Protein AF-B0G4H0-F1 (afdb_monomer)

Foldseek 3Di:
DDPPQADPVRDGDPVVVVVVVVVPDPDDDPPQAAAQWWFFFADVPDPHTFIWGFHDHRVCSVPDQKTKTFTKAQDDPDDDLLWAFWDFVHTIITRLLDIDIDGPVRTHGTTDGTDPVSSVSNVSSNCVNVVVDPPVVVVVVVVVVVVVVVVVVVVVVVVVVVVVVVVVVVVVVVVVVVVVVVVVVVVVVVVVVVVVVVVVVVVVVVVCVVVVVVD

Structure (mmCIF, N/CA/C/O backbone):
data_AF-B0G4H0-F1
#
_entry.id   AF-B0G4H0-F1
#
loop_
_atom_site.group_PDB
_atom_site.id
_atom_site.type_symbol
_atom_site.label_atom_id
_atom_site.label_alt_id
_atom_site.label_comp_id
_atom_site.label_asym_id
_atom_site.label_entity_id
_atom_site.label_seq_id
_atom_site.pdbx_PDB_ins_code
_atom_site.Cartn_x
_atom_site.Cartn_y
_atom_site.Cartn_z
_atom_site.occupancy
_atom_site.B_iso_or_equiv
_atom_site.auth_seq_id
_atom_site.auth_comp_id
_atom_site.auth_asym_id
_atom_site.auth_atom_id
_atom_site.pdbx_PDB_model_num
ATOM 1 N N . MET A 1 1 ? -18.892 -25.739 -10.498 1.00 39.12 1 MET A N 1
ATOM 2 C CA . MET A 1 1 ? -17.723 -25.043 -9.922 1.00 39.12 1 MET A CA 1
ATOM 3 C C . MET A 1 1 ? -16.474 -25.663 -10.528 1.00 39.12 1 MET A C 1
ATOM 5 O O . MET A 1 1 ? -16.291 -26.865 -10.411 1.00 39.12 1 MET A O 1
ATOM 9 N N . ASP A 1 2 ? -15.734 -24.842 -11.270 1.00 50.59 2 ASP A N 1
ATOM 10 C CA . ASP A 1 2 ? -14.644 -25.139 -12.214 1.00 50.59 2 ASP A CA 1
ATOM 11 C C . ASP A 1 2 ? -13.631 -26.224 -11.806 1.00 50.59 2 ASP A C 1
ATOM 13 O O . ASP A 1 2 ? -12.592 -25.944 -11.207 1.00 50.59 2 ASP A O 1
ATOM 17 N N . SER A 1 3 ? -13.862 -27.458 -12.255 1.00 49.97 3 SER A N 1
ATOM 18 C CA . SER A 1 3 ? -12.847 -28.522 -12.295 1.00 49.97 3 SER A CA 1
ATOM 19 C C . SER A 1 3 ? -11.743 -28.260 -13.333 1.00 49.97 3 SER A C 1
ATOM 21 O O . SER A 1 3 ? -10.687 -28.878 -13.269 1.00 49.97 3 SER A O 1
ATOM 23 N N . ALA A 1 4 ? -11.942 -27.302 -14.247 1.00 52.25 4 ALA A N 1
ATOM 24 C CA . ALA A 1 4 ? -10.998 -26.945 -15.311 1.00 52.25 4 ALA A CA 1
ATOM 25 C C . ALA A 1 4 ? -9.765 -26.141 -14.839 1.00 52.25 4 ALA A C 1
ATOM 27 O O . ALA A 1 4 ? -8.887 -25.838 -15.641 1.00 52.25 4 ALA A O 1
ATOM 28 N N . LYS A 1 5 ? -9.696 -25.766 -13.554 1.00 52.81 5 LYS A N 1
ATOM 29 C CA . LYS A 1 5 ? -8.659 -24.874 -12.995 1.00 52.81 5 LYS A CA 1
ATOM 30 C C . LYS A 1 5 ? -7.607 -25.579 -12.131 1.00 52.81 5 LYS A C 1
ATOM 32 O O . LYS A 1 5 ? -6.780 -24.912 -11.516 1.00 52.81 5 LYS A O 1
ATOM 37 N N . ARG A 1 6 ? -7.651 -26.908 -12.025 1.00 49.25 6 ARG A N 1
ATOM 38 C CA . ARG A 1 6 ? -6.714 -27.690 -11.204 1.00 49.25 6 ARG A CA 1
ATOM 39 C C . ARG A 1 6 ? -6.075 -28.775 -12.056 1.00 49.25 6 ARG A C 1
ATOM 41 O O . ARG A 1 6 ? -6.776 -29.482 -12.775 1.00 49.25 6 ARG A O 1
ATOM 48 N N . ASN A 1 7 ? -4.754 -28.913 -11.975 1.00 54.78 7 ASN A N 1
ATOM 49 C CA . ASN A 1 7 ? -4.081 -30.077 -12.550 1.00 54.78 7 ASN A CA 1
ATOM 50 C C . ASN A 1 7 ? -4.410 -31.343 -11.727 1.00 54.78 7 ASN A C 1
ATOM 52 O O . ASN A 1 7 ? -4.989 -31.255 -10.643 1.00 54.78 7 ASN A O 1
ATOM 56 N N . GLY A 1 8 ? -4.032 -32.530 -12.215 1.00 51.91 8 GLY A N 1
ATOM 57 C CA . GLY A 1 8 ? -4.309 -33.812 -11.540 1.00 51.91 8 GLY A CA 1
ATOM 58 C C . GLY A 1 8 ? -3.743 -33.947 -10.114 1.00 51.91 8 GLY A C 1
ATOM 59 O O . GLY A 1 8 ? -4.117 -34.874 -9.406 1.00 51.91 8 GLY A O 1
ATOM 60 N N . ALA A 1 9 ? -2.886 -33.014 -9.678 1.00 58.88 9 ALA A N 1
ATOM 61 C CA . ALA A 1 9 ? -2.329 -32.922 -8.327 1.00 58.88 9 ALA A CA 1
ATOM 62 C C . ALA A 1 9 ? -2.990 -31.828 -7.455 1.00 58.88 9 ALA A C 1
ATOM 64 O O . ALA A 1 9 ? -2.563 -31.595 -6.328 1.00 58.88 9 ALA A O 1
ATOM 65 N N . GLY A 1 10 ? -4.025 -31.142 -7.954 1.00 56.72 10 GLY A N 1
ATOM 66 C CA . GLY A 1 10 ? -4.785 -30.137 -7.203 1.00 56.72 10 GLY A CA 1
ATOM 67 C C . GLY A 1 10 ? -4.154 -28.741 -7.127 1.00 56.72 10 GLY A C 1
ATOM 68 O O . GLY A 1 10 ? -4.730 -27.870 -6.475 1.00 56.72 10 GLY A O 1
ATOM 69 N N . TYR A 1 11 ? -3.020 -28.496 -7.793 1.00 56.28 11 TYR A N 1
ATOM 70 C CA . TYR A 1 11 ? -2.353 -27.191 -7.799 1.00 56.28 11 TYR A CA 1
ATOM 71 C C . TYR A 1 11 ? -3.048 -26.213 -8.761 1.00 56.28 11 TYR A C 1
ATOM 73 O O . TYR A 1 11 ? -3.377 -26.569 -9.898 1.00 56.28 11 TYR A O 1
ATOM 81 N N . TYR A 1 12 ? -3.275 -24.985 -8.285 1.00 60.91 12 TYR A N 1
ATOM 82 C CA . TYR A 1 12 ? -3.845 -23.874 -9.049 1.00 60.91 12 TYR A CA 1
ATOM 83 C C . TYR A 1 12 ? -2.706 -23.026 -9.619 1.00 60.91 12 TYR A C 1
ATOM 85 O O . TYR A 1 12 ? -2.064 -22.285 -8.879 1.00 60.91 12 TYR A O 1
ATOM 93 N N . ASP A 1 13 ? -2.453 -23.148 -10.922 1.00 59.69 13 ASP A N 1
ATOM 94 C CA . ASP A 1 13 ? -1.476 -22.326 -11.641 1.00 59.69 13 ASP A CA 1
ATOM 95 C C . ASP A 1 13 ? -2.213 -21.299 -12.528 1.00 59.69 13 ASP A C 1
ATOM 97 O O . ASP A 1 13 ? -2.794 -21.680 -13.554 1.00 59.69 13 ASP A O 1
ATOM 101 N N . PRO A 1 14 ? -2.209 -20.001 -12.161 1.00 62.34 14 PRO A N 1
ATOM 102 C CA . PRO A 1 14 ? -2.831 -18.937 -12.953 1.00 62.34 14 PRO A CA 1
ATOM 103 C C . PRO A 1 14 ? -2.248 -18.827 -14.372 1.00 62.34 14 PRO A C 1
ATOM 105 O O . PRO A 1 14 ? -2.957 -18.459 -15.313 1.00 62.34 14 PRO A O 1
ATOM 108 N N . THR A 1 15 ? -0.972 -19.189 -14.534 1.00 63.94 15 THR A N 1
ATOM 109 C CA . THR A 1 15 ? -0.199 -19.074 -15.779 1.00 63.94 15 THR A CA 1
ATOM 110 C C . THR A 1 15 ? -0.581 -20.167 -16.771 1.00 63.94 15 THR A C 1
ATOM 112 O O . THR A 1 15 ? -0.721 -19.907 -17.967 1.00 63.94 15 THR A O 1
ATOM 115 N N . ALA A 1 16 ? -0.819 -21.388 -16.278 1.00 56.72 16 ALA A N 1
ATOM 116 C CA . ALA A 1 16 ? -1.240 -22.522 -17.100 1.00 56.72 16 ALA A CA 1
ATOM 117 C C . ALA A 1 16 ? -2.625 -22.292 -17.727 1.00 56.72 16 ALA A C 1
ATOM 119 O O . ALA A 1 16 ? -2.839 -22.590 -18.903 1.00 56.72 16 ALA A O 1
ATOM 120 N N . PHE A 1 17 ? -3.554 -21.695 -16.973 1.00 57.00 17 PHE A N 1
ATOM 121 C CA . PHE A 1 17 ? -4.878 -21.337 -17.487 1.00 57.00 17 PHE A CA 1
ATOM 122 C C . PHE A 1 17 ? -4.797 -20.267 -18.586 1.00 57.00 17 PHE A C 1
ATOM 124 O O . PHE A 1 17 ? -5.434 -20.395 -19.635 1.00 57.00 17 PHE A O 1
ATOM 131 N N . GLN A 1 18 ? -3.971 -19.238 -18.382 1.00 57.69 18 GLN A N 1
ATOM 132 C CA . GLN A 1 18 ? -3.722 -18.216 -19.399 1.00 57.69 18 GLN A CA 1
ATOM 133 C C . GLN A 1 18 ? -3.067 -18.816 -20.654 1.00 57.69 18 GLN A C 1
ATOM 135 O O . GLN A 1 18 ? -3.452 -18.457 -21.764 1.00 57.69 18 GLN A O 1
ATOM 140 N N . ALA A 1 19 ? -2.147 -19.776 -20.511 1.00 56.72 19 ALA A N 1
ATOM 141 C CA . ALA A 1 19 ? -1.494 -20.447 -21.637 1.00 56.72 19 ALA A CA 1
ATOM 142 C C . ALA A 1 19 ? -2.465 -21.269 -22.509 1.00 56.72 19 ALA A C 1
ATOM 144 O O . ALA A 1 19 ? -2.399 -21.194 -23.737 1.00 56.72 19 ALA A O 1
ATOM 145 N N . ILE A 1 20 ? -3.409 -21.998 -21.900 1.00 56.31 20 ILE A N 1
ATOM 146 C CA . ILE A 1 20 ? -4.427 -22.773 -22.635 1.00 56.31 20 ILE A CA 1
ATOM 147 C C . ILE A 1 20 ? -5.356 -21.830 -23.415 1.00 56.31 20 ILE A C 1
ATOM 149 O O . ILE A 1 20 ? -5.559 -22.008 -24.615 1.00 56.31 20 ILE A O 1
ATOM 153 N N . LYS A 1 21 ? -5.824 -20.751 -22.775 1.00 53.53 21 LYS A N 1
ATOM 154 C CA . LYS A 1 21 ? -6.686 -19.733 -23.402 1.00 53.53 21 LYS A CA 1
ATOM 155 C C . LYS A 1 21 ? -6.008 -19.013 -24.582 1.00 53.53 21 LYS A C 1
ATOM 157 O O . LYS A 1 21 ? -6.685 -18.587 -25.515 1.00 53.53 21 LYS A O 1
ATOM 162 N N . ASN A 1 22 ? -4.677 -18.906 -24.561 1.00 52.75 22 ASN A N 1
ATOM 163 C CA . ASN A 1 22 ? -3.878 -18.260 -25.607 1.00 52.75 22 ASN A CA 1
ATOM 164 C C . ASN A 1 22 ? -3.713 -19.109 -26.881 1.00 52.75 22 ASN A C 1
ATOM 166 O O . ASN A 1 22 ? -3.382 -18.556 -27.927 1.00 52.75 22 ASN A O 1
ATOM 170 N N . THR A 1 23 ? -3.947 -20.424 -26.822 1.00 54.59 23 THR A N 1
ATOM 171 C CA . THR A 1 23 ? -3.804 -21.316 -27.990 1.00 54.59 23 THR A CA 1
ATOM 172 C C . THR A 1 23 ? -5.051 -21.283 -28.889 1.00 54.59 23 THR A C 1
ATOM 174 O O . THR A 1 23 ? -4.970 -21.553 -30.084 1.00 54.59 23 THR A O 1
ATOM 177 N N . GLU A 1 24 ? -6.210 -20.895 -28.345 1.00 48.47 24 GLU A N 1
ATOM 178 C CA . GLU A 1 24 ? -7.510 -20.990 -29.029 1.00 48.47 24 GLU A CA 1
ATOM 179 C C . GLU A 1 24 ? -7.910 -19.747 -29.842 1.00 48.47 24 GLU A C 1
ATOM 181 O O . GLU A 1 24 ? -8.855 -19.806 -30.628 1.00 48.47 24 GLU A O 1
ATOM 186 N N . LYS A 1 25 ? -7.228 -18.603 -29.694 1.00 45.53 25 LYS A N 1
ATOM 187 C CA . LYS A 1 25 ? -7.618 -17.356 -30.374 1.00 45.53 25 LYS A CA 1
ATOM 188 C C . LYS A 1 25 ? -6.432 -16.685 -31.057 1.00 45.53 25 LYS A C 1
ATOM 190 O O . LYS A 1 25 ? -5.678 -15.954 -30.426 1.00 45.53 25 LYS A O 1
ATOM 195 N N . GLY A 1 26 ? -6.338 -16.850 -32.378 1.00 45.69 26 GLY A N 1
ATOM 196 C CA . GLY A 1 2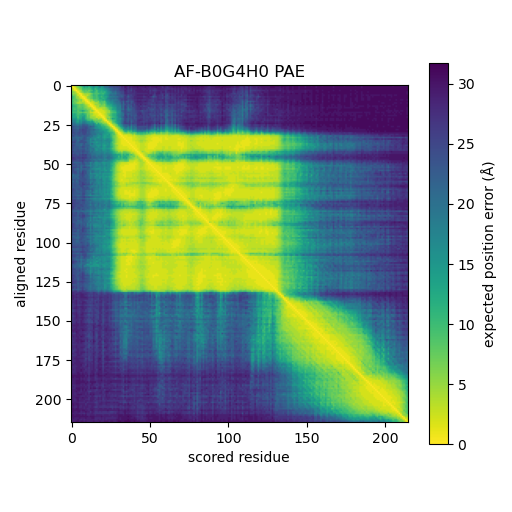6 ? -5.447 -16.103 -33.280 1.00 45.69 26 GLY A CA 1
ATOM 197 C C . GLY A 1 26 ? -5.802 -14.614 -33.431 1.00 45.69 26 GLY A C 1
ATOM 198 O O . GLY A 1 26 ? -5.794 -14.083 -34.538 1.00 45.69 26 GLY A O 1
ATOM 199 N N . ALA A 1 27 ? -6.151 -13.940 -32.335 1.00 45.56 27 ALA A N 1
ATOM 200 C CA . ALA A 1 27 ? -6.388 -12.504 -32.281 1.00 45.56 27 ALA A CA 1
ATOM 201 C C . ALA A 1 27 ? -5.117 -11.805 -31.781 1.00 45.56 27 ALA A C 1
ATOM 203 O O . ALA A 1 27 ? -4.449 -12.303 -30.877 1.00 45.56 27 ALA A O 1
ATOM 204 N N . LYS A 1 28 ? -4.783 -10.647 -32.367 1.00 46.72 28 LYS A N 1
ATOM 205 C CA . LYS A 1 28 ? -3.714 -9.748 -31.900 1.00 46.72 28 LYS A CA 1
ATOM 206 C C . LYS A 1 28 ? -3.806 -9.613 -30.373 1.00 46.72 28 LYS A C 1
ATOM 208 O O . LYS A 1 28 ? -4.759 -9.032 -29.865 1.00 46.72 28 LYS A O 1
ATOM 213 N N . LYS A 1 29 ? -2.834 -10.195 -29.668 1.00 49.12 29 LYS A N 1
ATOM 214 C CA . LYS A 1 29 ? -2.725 -10.197 -28.209 1.00 49.12 29 LYS A CA 1
ATOM 215 C C . LYS A 1 29 ? -2.627 -8.751 -27.725 1.00 49.12 29 LYS A C 1
ATOM 217 O O . LYS A 1 29 ? -1.564 -8.146 -27.821 1.00 49.12 29 LYS A O 1
ATOM 222 N N . THR A 1 30 ? -3.719 -8.186 -27.225 1.00 57.00 30 THR A N 1
ATOM 223 C CA . THR A 1 30 ? -3.642 -7.011 -26.358 1.00 57.00 30 THR A CA 1
ATOM 224 C C . THR A 1 30 ? -2.982 -7.484 -25.070 1.00 57.00 30 THR A C 1
ATOM 226 O O . THR A 1 30 ? -3.582 -8.227 -24.299 1.00 57.00 30 THR A O 1
ATOM 229 N N . MET A 1 31 ? -1.697 -7.174 -24.903 1.00 69.56 31 MET A N 1
ATOM 230 C CA . MET A 1 31 ? -0.971 -7.471 -23.673 1.00 69.56 31 MET A CA 1
ATOM 231 C C . MET A 1 31 ? -1.593 -6.627 -22.555 1.00 69.56 31 MET A C 1
ATOM 233 O O . MET A 1 31 ? -1.537 -5.400 -22.610 1.00 69.56 31 MET A O 1
ATOM 237 N N . GLU A 1 32 ? -2.238 -7.285 -21.594 1.00 84.19 32 GLU A N 1
ATOM 238 C CA . GLU A 1 32 ? -2.742 -6.644 -20.378 1.00 84.19 32 GLU A CA 1
ATOM 239 C C . GLU A 1 32 ? -1.531 -6.262 -19.516 1.00 84.19 32 GLU A C 1
ATOM 241 O O . GLU A 1 32 ? -0.660 -7.097 -19.265 1.00 84.19 32 GLU A O 1
ATOM 246 N N . ILE A 1 33 ? -1.429 -4.983 -19.152 1.00 92.00 33 ILE A N 1
ATOM 247 C CA . ILE A 1 33 ? -0.279 -4.405 -18.450 1.00 92.00 33 ILE A CA 1
ATOM 248 C C . ILE A 1 33 ? -0.791 -3.790 -17.157 1.00 92.00 33 ILE A C 1
ATOM 250 O O . ILE A 1 33 ? -1.576 -2.840 -17.197 1.00 92.00 33 ILE A O 1
ATOM 254 N N . TYR A 1 34 ? -0.316 -4.298 -16.024 1.00 94.81 34 TYR A N 1
ATOM 255 C CA . TYR A 1 34 ? -0.711 -3.806 -14.716 1.00 94.81 34 TYR A CA 1
ATOM 256 C C . TYR A 1 34 ? 0.452 -3.138 -13.994 1.00 94.81 34 TYR A C 1
ATOM 258 O O . TYR A 1 34 ? 1.634 -3.414 -14.202 1.00 94.81 34 TYR A O 1
ATOM 266 N N . ARG A 1 35 ? 0.092 -2.216 -13.112 1.00 95.38 35 ARG A N 1
ATOM 267 C CA . ARG A 1 35 ? 0.999 -1.563 -12.187 1.00 95.38 35 ARG A CA 1
ATOM 268 C C . ARG A 1 35 ? 1.701 -2.613 -11.335 1.00 95.38 35 ARG A C 1
ATOM 270 O O . ARG A 1 35 ? 1.055 -3.452 -10.717 1.00 95.38 35 ARG A O 1
ATOM 277 N N . GLY A 1 36 ? 3.021 -2.518 -11.273 1.00 94.88 36 GLY A N 1
ATOM 278 C CA . GLY A 1 36 ? 3.874 -3.464 -10.567 1.00 94.88 36 GLY A CA 1
ATOM 279 C C . GLY A 1 36 ? 4.329 -4.661 -11.387 1.00 94.88 36 GLY A C 1
ATOM 280 O O . GLY A 1 36 ? 5.171 -5.421 -10.911 1.00 94.88 36 GLY A O 1
ATOM 281 N N . ASP A 1 37 ? 3.860 -4.813 -12.622 1.00 95.62 37 ASP A N 1
ATOM 282 C CA . ASP A 1 37 ? 4.448 -5.784 -13.534 1.00 95.62 37 ASP A CA 1
ATOM 283 C C . ASP A 1 37 ? 5.845 -5.341 -13.971 1.00 95.62 37 ASP A C 1
ATOM 285 O O . ASP A 1 37 ? 6.116 -4.157 -14.186 1.00 95.62 37 ASP A O 1
ATOM 289 N N . ILE A 1 38 ? 6.748 -6.306 -14.111 1.00 95.69 38 ILE A N 1
ATOM 290 C CA . ILE A 1 38 ? 8.101 -6.105 -14.613 1.00 95.69 38 ILE A CA 1
ATOM 291 C C . ILE A 1 38 ? 8.189 -6.714 -16.010 1.00 95.69 38 ILE A C 1
ATOM 293 O O . ILE A 1 38 ? 7.950 -7.911 -16.201 1.00 95.69 38 ILE A O 1
ATOM 297 N N . PHE A 1 39 ? 8.603 -5.895 -16.972 1.00 94.69 39 PHE A N 1
ATOM 298 C CA . PHE A 1 39 ? 8.799 -6.282 -18.368 1.00 94.69 39 PHE A CA 1
ATOM 299 C C . PHE A 1 39 ? 10.192 -5.898 -18.861 1.00 94.69 39 PHE A C 1
ATOM 301 O O . PHE A 1 39 ? 10.824 -4.980 -18.327 1.00 94.69 39 PHE A O 1
ATOM 308 N N . TYR A 1 40 ? 10.663 -6.553 -19.923 1.00 93.88 40 TYR A N 1
ATOM 309 C CA . TYR A 1 40 ? 11.800 -6.058 -20.693 1.00 93.88 40 TYR A CA 1
ATOM 310 C C . TYR A 1 40 ? 11.359 -4.927 -21.626 1.00 93.88 40 TYR A C 1
ATOM 312 O O . TYR A 1 40 ? 10.505 -5.084 -22.492 1.00 93.88 40 TYR A O 1
ATOM 320 N N . ILE A 1 41 ? 11.989 -3.763 -21.492 1.00 93.69 41 ILE A N 1
ATOM 321 C CA . ILE A 1 41 ? 11.720 -2.626 -22.372 1.00 93.69 41 ILE A CA 1
ATOM 322 C C . ILE A 1 41 ? 12.823 -2.546 -23.419 1.00 93.69 41 ILE A C 1
ATOM 324 O O . ILE A 1 41 ? 13.983 -2.275 -23.085 1.00 93.69 41 ILE A O 1
ATOM 328 N N . LYS A 1 42 ? 12.471 -2.752 -24.691 1.00 93.25 42 LYS A N 1
ATOM 329 C CA . LYS A 1 42 ? 13.402 -2.637 -25.822 1.00 93.25 42 LYS A CA 1
ATOM 330 C C . LYS A 1 42 ? 13.901 -1.209 -25.967 1.00 93.25 42 LYS A C 1
ATOM 332 O O . LYS A 1 42 ? 13.131 -0.247 -25.848 1.00 93.25 42 LYS A O 1
ATOM 337 N N . LYS A 1 43 ? 15.192 -1.039 -26.248 1.00 85.75 43 LYS A N 1
ATOM 338 C CA . LYS A 1 43 ? 15.724 0.256 -26.687 1.00 85.75 43 LYS A CA 1
ATOM 339 C C . LYS A 1 43 ? 15.195 0.574 -28.084 1.00 85.75 43 LYS A C 1
ATOM 341 O O . LYS A 1 43 ? 14.862 -0.314 -28.862 1.00 85.75 43 LYS A O 1
ATOM 346 N N . ILE A 1 44 ? 15.100 1.860 -28.399 1.00 80.56 44 ILE A N 1
ATOM 347 C CA . ILE A 1 44 ? 14.675 2.296 -29.730 1.00 80.56 44 ILE A CA 1
ATOM 348 C C . ILE A 1 44 ? 15.688 1.752 -30.750 1.00 80.56 44 ILE A C 1
ATOM 350 O O . ILE A 1 44 ? 16.889 1.964 -30.591 1.00 80.56 44 ILE A O 1
ATOM 354 N N . ASN A 1 45 ? 15.198 1.043 -31.771 1.00 76.25 45 ASN A N 1
ATOM 355 C CA . ASN A 1 45 ? 15.989 0.444 -32.854 1.00 76.25 45 ASN A CA 1
ATOM 356 C C . ASN A 1 45 ? 17.024 -0.616 -32.425 1.00 76.25 45 ASN A C 1
ATOM 358 O O . ASN A 1 45 ? 18.006 -0.828 -33.135 1.00 76.25 45 ASN A O 1
ATOM 362 N N . GLN A 1 46 ? 16.844 -1.277 -31.277 1.00 77.25 46 GLN A N 1
ATOM 363 C CA . GLN A 1 46 ? 17.702 -2.390 -30.858 1.00 77.25 46 GLN A CA 1
ATOM 364 C C . GLN A 1 46 ? 16.876 -3.514 -30.232 1.00 77.25 46 GLN A C 1
ATOM 366 O O . GLN A 1 46 ? 15.942 -3.256 -29.476 1.00 77.25 46 GLN A O 1
ATOM 371 N N . ASP A 1 47 ? 17.300 -4.759 -30.454 1.00 73.44 47 ASP A N 1
ATOM 372 C CA . ASP A 1 47 ? 16.699 -5.937 -29.808 1.00 73.44 47 ASP A CA 1
ATOM 373 C C . ASP A 1 47 ? 17.125 -6.098 -28.341 1.00 73.44 47 ASP A C 1
ATOM 375 O O . ASP A 1 47 ? 16.606 -6.945 -27.618 1.00 73.44 47 ASP A O 1
ATOM 379 N N . THR A 1 48 ? 18.060 -5.265 -27.873 1.00 81.81 48 THR A N 1
ATOM 380 C CA . THR A 1 48 ? 18.467 -5.247 -26.467 1.00 81.81 48 THR A CA 1
ATOM 381 C C . THR A 1 48 ? 17.546 -4.349 -25.647 1.00 81.81 48 THR A C 1
ATOM 383 O O . THR A 1 48 ? 17.187 -3.237 -26.050 1.00 81.81 48 THR A O 1
ATOM 386 N N . GLY A 1 49 ? 17.171 -4.830 -24.466 1.00 85.81 49 GLY A N 1
ATOM 387 C CA . GLY A 1 49 ? 16.292 -4.121 -23.548 1.00 85.81 49 GLY A CA 1
ATOM 388 C C . GLY A 1 49 ? 16.819 -4.109 -22.124 1.00 85.81 49 GLY A C 1
ATOM 389 O O . GLY A 1 49 ? 17.810 -4.761 -21.793 1.00 85.81 49 GLY A O 1
ATOM 390 N N . ARG A 1 50 ? 16.141 -3.348 -21.270 1.00 91.81 50 ARG A N 1
ATOM 391 C CA . ARG A 1 50 ? 16.402 -3.308 -19.829 1.00 91.81 50 ARG A CA 1
ATOM 392 C C . ARG A 1 50 ? 15.098 -3.592 -19.083 1.00 91.81 50 ARG A C 1
ATOM 394 O O . ARG A 1 50 ? 14.066 -3.069 -19.507 1.00 91.81 50 ARG A O 1
ATOM 401 N N . PRO A 1 51 ? 15.120 -4.398 -18.007 1.00 95.12 51 PRO A N 1
ATOM 402 C CA . PRO A 1 51 ? 13.924 -4.628 -17.214 1.00 95.12 51 PRO A CA 1
ATOM 403 C C . PRO A 1 51 ? 13.459 -3.327 -16.553 1.00 95.12 51 PRO A C 1
ATOM 405 O O . PRO A 1 51 ? 14.277 -2.540 -16.063 1.00 95.12 51 PRO A O 1
ATOM 408 N N . ALA A 1 52 ? 12.150 -3.110 -16.538 1.00 96.06 52 ALA A N 1
ATOM 409 C CA . ALA A 1 52 ? 11.512 -1.974 -15.889 1.00 96.06 52 ALA A CA 1
ATOM 410 C C . ALA A 1 52 ? 10.197 -2.408 -15.241 1.00 96.06 52 ALA A C 1
ATOM 412 O O . ALA A 1 52 ? 9.529 -3.310 -15.746 1.00 96.06 52 ALA A O 1
ATOM 413 N N . VAL A 1 53 ? 9.844 -1.762 -14.132 1.00 96.94 53 VAL A N 1
ATOM 414 C CA . VAL A 1 53 ? 8.558 -1.952 -13.453 1.00 96.94 53 VAL A CA 1
ATOM 415 C C . VAL A 1 53 ? 7.560 -0.903 -13.932 1.00 96.94 53 VAL A C 1
ATOM 417 O O . VAL A 1 53 ? 7.921 0.268 -14.061 1.00 96.94 53 VAL A O 1
ATOM 420 N N . ILE A 1 54 ? 6.318 -1.308 -14.193 1.00 97.06 54 ILE A N 1
ATOM 421 C CA . ILE A 1 54 ? 5.218 -0.397 -14.518 1.00 97.06 54 ILE A CA 1
ATOM 422 C C . ILE A 1 54 ? 4.790 0.348 -13.252 1.00 97.06 54 ILE A C 1
ATOM 424 O O . ILE A 1 54 ? 4.438 -0.277 -12.250 1.00 97.06 54 ILE A O 1
ATOM 428 N N . VAL A 1 55 ? 4.789 1.678 -13.293 1.00 96.94 55 VAL A N 1
ATOM 429 C CA . VAL A 1 55 ? 4.416 2.528 -12.147 1.00 96.94 55 VAL A CA 1
ATOM 430 C C . VAL A 1 55 ? 3.118 3.307 -12.365 1.00 96.94 55 VAL A C 1
ATOM 432 O O . VAL A 1 55 ? 2.487 3.705 -11.380 1.00 96.94 55 VAL A O 1
ATOM 435 N N . SER A 1 56 ? 2.690 3.462 -13.622 1.00 95.31 56 SER A N 1
ATOM 436 C CA . SER A 1 56 ? 1.443 4.133 -13.996 1.00 95.31 56 SER A CA 1
ATOM 437 C C . SER A 1 56 ? 0.197 3.388 -13.512 1.00 95.31 56 SER A C 1
ATOM 439 O O . SER A 1 56 ? 0.201 2.174 -13.296 1.00 95.31 56 SER A O 1
ATOM 441 N N . ASN A 1 57 ? -0.891 4.142 -13.352 1.00 94.56 57 ASN A N 1
ATOM 442 C CA . ASN A 1 57 ? -2.205 3.638 -12.964 1.00 94.56 57 ASN A CA 1
ATOM 443 C C . ASN A 1 57 ? -2.793 2.667 -14.019 1.00 94.56 57 ASN A C 1
ATOM 445 O O . ASN A 1 57 ? -2.611 2.856 -15.221 1.00 94.56 57 ASN A O 1
ATOM 449 N N . ASN A 1 58 ? -3.523 1.644 -13.557 1.00 93.81 58 ASN A N 1
ATOM 450 C CA . ASN A 1 58 ? -4.084 0.581 -14.400 1.00 93.81 58 ASN A CA 1
ATOM 451 C C . ASN A 1 58 ? -5.118 1.070 -15.422 1.00 93.81 58 ASN A C 1
ATOM 453 O O . ASN A 1 58 ? -5.107 0.593 -16.550 1.00 93.81 58 ASN A O 1
ATOM 457 N N . ASP A 1 59 ? -5.951 2.046 -15.069 1.00 92.56 59 ASP A N 1
ATOM 458 C CA . ASP A 1 59 ? -6.967 2.612 -15.964 1.00 92.56 59 ASP A CA 1
ATOM 459 C C . ASP A 1 59 ? -6.300 3.343 -17.146 1.00 92.56 59 ASP A C 1
ATOM 461 O O . ASP A 1 59 ? -6.736 3.270 -18.301 1.00 92.56 59 ASP A O 1
ATOM 465 N N . ILE A 1 60 ? -5.170 4.010 -16.877 1.00 89.50 60 ILE A N 1
ATOM 466 C CA . ILE A 1 60 ? -4.322 4.616 -17.915 1.00 89.50 60 ILE A CA 1
ATOM 467 C C . ILE A 1 60 ? -3.645 3.520 -18.739 1.00 89.50 60 ILE A C 1
ATOM 469 O O . ILE A 1 60 ? -3.643 3.589 -19.968 1.00 89.50 60 ILE A O 1
ATOM 473 N N . ASN A 1 61 ? -3.113 2.487 -18.081 1.00 91.62 61 ASN A N 1
ATOM 474 C CA . ASN A 1 61 ? -2.460 1.370 -18.758 1.00 91.62 61 ASN A CA 1
ATOM 475 C C . ASN A 1 61 ? -3.417 0.591 -19.655 1.00 91.62 61 ASN A C 1
ATOM 477 O O . ASN A 1 61 ? -2.962 0.007 -20.629 1.00 91.62 61 ASN A O 1
ATOM 481 N N . GLU A 1 62 ? -4.715 0.566 -19.373 1.00 90.62 62 GLU A N 1
ATOM 482 C CA . GLU A 1 62 ? -5.707 -0.070 -20.236 1.00 90.62 62 GLU A CA 1
ATOM 483 C C . GLU A 1 62 ? -6.050 0.825 -21.436 1.00 90.62 62 GLU A C 1
ATOM 485 O O . GLU A 1 62 ? -5.997 0.378 -22.584 1.00 90.62 62 GLU A O 1
ATOM 490 N N . SER A 1 63 ? -6.319 2.108 -21.184 1.00 87.50 63 SER A N 1
ATOM 491 C CA . SER A 1 63 ? -6.845 3.040 -22.190 1.00 87.50 63 SER A CA 1
ATOM 492 C C . SER A 1 63 ? -5.795 3.646 -23.131 1.00 87.50 63 SER A C 1
ATOM 494 O O . SER A 1 63 ? -6.104 3.926 -24.290 1.00 87.50 63 SER A O 1
ATOM 496 N N . GLN A 1 64 ? -4.562 3.869 -22.665 1.00 89.44 64 GLN A N 1
ATOM 497 C CA . GLN A 1 64 ? -3.522 4.587 -23.412 1.00 89.44 64 GLN A CA 1
ATOM 498 C C . GLN A 1 64 ? -2.493 3.646 -24.040 1.00 89.44 64 GLN A C 1
ATOM 500 O O . GLN A 1 64 ? -2.261 2.542 -23.559 1.00 89.44 64 GLN A O 1
ATOM 505 N N . ASN A 1 65 ? -1.823 4.081 -25.114 1.00 90.62 65 ASN A N 1
ATOM 506 C CA . ASN A 1 65 ? -0.719 3.316 -25.720 1.00 90.62 65 ASN A CA 1
ATOM 507 C C . ASN A 1 65 ? 0.640 3.546 -25.031 1.00 90.62 65 ASN A C 1
ATOM 509 O O . ASN A 1 65 ? 1.631 2.902 -25.368 1.00 90.62 65 ASN A O 1
ATOM 513 N N . MET A 1 66 ? 0.701 4.484 -24.090 1.00 93.38 66 MET A N 1
ATOM 514 C CA . MET A 1 66 ? 1.904 4.830 -23.341 1.00 93.38 66 MET A CA 1
ATOM 515 C C . MET A 1 66 ? 1.717 4.419 -21.885 1.00 93.38 66 MET A C 1
ATOM 517 O O . MET A 1 66 ? 0.642 4.619 -21.325 1.00 93.38 66 MET A O 1
ATOM 521 N N . VAL A 1 67 ? 2.768 3.877 -21.280 1.00 95.38 67 VAL A N 1
ATOM 522 C CA . VAL A 1 67 ? 2.816 3.532 -19.854 1.00 95.38 67 VAL A CA 1
ATOM 523 C C . VAL A 1 67 ? 4.048 4.158 -19.217 1.00 95.38 67 VAL A C 1
ATOM 525 O O . VAL A 1 67 ? 5.031 4.442 -19.904 1.00 95.38 67 VAL A O 1
ATOM 528 N N . GLU A 1 68 ? 4.013 4.373 -17.911 1.00 96.81 68 GLU A N 1
ATOM 529 C CA . GLU A 1 68 ? 5.141 4.922 -17.162 1.00 96.81 68 GLU A CA 1
ATOM 530 C C . GLU A 1 68 ? 5.891 3.794 -16.474 1.00 96.81 68 GLU A C 1
ATOM 532 O O . GLU A 1 68 ? 5.293 2.922 -15.836 1.00 96.81 68 GLU A O 1
ATOM 537 N N . VAL A 1 69 ? 7.215 3.811 -16.605 1.00 96.50 69 VAL A N 1
ATOM 538 C CA . VAL A 1 69 ? 8.077 2.752 -16.086 1.00 96.50 69 VAL A CA 1
ATOM 539 C C . VAL A 1 69 ? 9.261 3.312 -15.318 1.00 96.50 69 VAL A C 1
ATOM 541 O O . VAL A 1 69 ? 9.819 4.345 -15.687 1.00 96.50 69 VAL A O 1
ATOM 544 N N . ALA A 1 70 ? 9.685 2.583 -14.288 1.00 96.88 70 ALA A N 1
ATOM 545 C CA . ALA A 1 70 ? 10.944 2.808 -13.586 1.00 96.88 70 ALA A CA 1
ATOM 546 C C . ALA A 1 70 ? 11.933 1.686 -13.935 1.00 96.88 70 ALA A C 1
ATOM 548 O O . ALA A 1 70 ? 11.645 0.499 -13.756 1.00 96.88 70 ALA A O 1
ATOM 549 N N . TYR A 1 71 ? 13.110 2.040 -14.454 1.00 95.62 71 TYR A N 1
ATOM 550 C CA . TYR A 1 71 ? 14.103 1.041 -14.857 1.00 95.62 71 TYR A CA 1
ATOM 551 C C . TYR A 1 71 ? 14.785 0.373 -13.659 1.00 95.62 71 TYR A C 1
ATOM 553 O O . TYR A 1 71 ? 15.099 1.014 -12.655 1.00 95.62 71 TYR A O 1
ATOM 561 N N . LEU A 1 72 ? 15.110 -0.913 -13.815 1.00 95.00 72 LEU A N 1
ATOM 562 C CA . LEU A 1 72 ? 15.786 -1.712 -12.794 1.00 95.00 72 LEU A CA 1
ATOM 563 C C . LEU A 1 72 ? 17.287 -1.821 -13.085 1.00 95.00 72 LEU A C 1
ATOM 565 O O . LEU A 1 72 ? 17.683 -2.081 -14.221 1.00 95.00 72 LEU A O 1
ATOM 569 N N . VAL A 1 73 ? 18.146 -1.571 -12.096 1.00 92.81 73 VAL A N 1
ATOM 570 C CA . VAL A 1 73 ? 19.593 -1.888 -12.131 1.00 92.81 73 VAL A CA 1
ATOM 571 C C . VAL A 1 73 ? 19.908 -3.014 -11.155 1.00 92.81 73 VAL A C 1
ATOM 573 O O . VAL A 1 73 ? 19.288 -3.102 -10.102 1.00 92.81 73 VAL A O 1
ATOM 576 N N . GLU A 1 74 ? 20.919 -3.828 -11.444 1.00 89.88 74 GLU A N 1
ATOM 577 C CA . GLU A 1 74 ? 21.434 -4.803 -10.473 1.00 89.88 74 GLU A CA 1
ATOM 578 C C . GLU A 1 74 ? 22.159 -4.100 -9.310 1.00 89.88 74 GLU A C 1
ATOM 580 O O . GLU A 1 74 ? 21.840 -4.313 -8.140 1.00 89.88 74 GLU A O 1
ATOM 585 N N . LYS A 1 75 ? 23.091 -3.192 -9.634 1.00 86.06 75 LYS A N 1
ATOM 586 C CA . LYS A 1 75 ? 23.843 -2.382 -8.665 1.00 86.06 75 LYS A CA 1
ATOM 587 C C . LYS A 1 75 ? 23.835 -0.909 -9.090 1.00 86.06 75 LYS A C 1
ATOM 589 O O . LYS A 1 75 ? 24.433 -0.597 -10.119 1.00 86.06 75 LYS A O 1
ATOM 594 N N . PRO A 1 76 ? 23.150 -0.013 -8.358 1.00 83.50 76 PRO A N 1
ATOM 595 C CA . PRO A 1 76 ? 23.279 1.419 -8.594 1.00 83.50 76 PRO A CA 1
ATOM 596 C C . PRO A 1 76 ? 24.665 1.906 -8.140 1.00 83.50 76 PRO A C 1
ATOM 598 O O . PRO A 1 76 ? 25.271 1.311 -7.248 1.00 83.50 76 PRO A O 1
ATOM 601 N N . ASN A 1 77 ? 25.162 2.983 -8.753 1.00 81.62 77 ASN A N 1
ATOM 602 C CA . ASN A 1 77 ? 26.465 3.568 -8.403 1.00 81.62 77 ASN A CA 1
ATOM 603 C C . ASN A 1 77 ? 26.450 4.235 -7.020 1.00 81.62 77 ASN A C 1
ATOM 605 O O . ASN A 1 77 ? 27.449 4.218 -6.310 1.00 81.62 77 ASN A O 1
ATOM 609 N N . GLU A 1 78 ? 25.305 4.797 -6.642 1.00 84.88 78 GLU A N 1
ATOM 610 C CA . GLU A 1 78 ? 25.065 5.469 -5.367 1.00 84.88 78 GLU A CA 1
ATOM 611 C C . GLU A 1 78 ? 23.783 4.914 -4.748 1.00 84.88 78 GLU A C 1
ATOM 613 O O . GLU A 1 78 ? 22.922 4.406 -5.463 1.00 84.88 78 GLU A O 1
ATOM 618 N N . SER A 1 79 ? 23.649 4.993 -3.425 1.00 86.88 79 SER A N 1
ATOM 619 C CA . SER A 1 79 ? 22.423 4.600 -2.728 1.00 86.88 79 SER A CA 1
ATOM 620 C C . SER A 1 79 ? 21.604 5.848 -2.419 1.00 86.88 79 SER A C 1
ATOM 622 O O . SER A 1 79 ? 21.900 6.547 -1.451 1.00 86.88 79 SER A O 1
ATOM 624 N N . LEU A 1 80 ? 20.583 6.125 -3.229 1.00 91.25 80 LEU A N 1
ATOM 625 C CA . LEU A 1 80 ? 19.694 7.275 -3.043 1.00 91.25 80 LEU A CA 1
ATOM 626 C C . LEU A 1 80 ? 18.423 6.878 -2.276 1.00 91.25 80 LEU A C 1
ATOM 628 O O . LEU A 1 80 ? 17.987 5.730 -2.359 1.00 91.25 80 LEU A O 1
ATOM 632 N N . PRO A 1 81 ? 17.767 7.811 -1.563 1.00 91.06 81 PRO A N 1
ATOM 633 C CA . PRO A 1 81 ? 16.492 7.534 -0.894 1.00 91.06 81 PRO A CA 1
ATOM 634 C C . PRO A 1 81 ? 15.343 7.226 -1.875 1.00 91.06 81 PRO A C 1
ATOM 636 O O . PRO A 1 81 ? 14.332 6.656 -1.473 1.00 91.06 81 PRO A O 1
ATOM 639 N N . THR A 1 82 ? 15.502 7.552 -3.162 1.00 93.12 82 THR A N 1
ATOM 640 C CA . THR A 1 82 ? 14.573 7.208 -4.252 1.00 93.12 82 THR A CA 1
ATOM 641 C C . THR A 1 82 ? 14.744 5.771 -4.761 1.00 93.12 82 THR A C 1
ATOM 643 O O . THR A 1 82 ? 13.971 5.307 -5.600 1.00 93.12 82 THR A O 1
ATOM 646 N N . HIS A 1 83 ? 15.750 5.036 -4.280 1.00 95.06 83 HIS A N 1
ATOM 647 C CA . HIS A 1 83 ? 16.048 3.680 -4.737 1.00 95.06 83 HIS A CA 1
ATOM 648 C C . HIS A 1 83 ? 15.221 2.640 -3.989 1.00 95.06 83 HIS A C 1
ATOM 650 O O . HIS A 1 83 ? 15.369 2.455 -2.781 1.00 95.06 83 HIS A O 1
ATOM 656 N N . ALA A 1 84 ? 14.399 1.889 -4.721 1.00 95.06 84 ALA A N 1
ATOM 657 C CA . ALA A 1 84 ? 13.578 0.825 -4.151 1.00 95.06 84 ALA A CA 1
ATOM 658 C C . ALA A 1 84 ? 14.163 -0.555 -4.475 1.00 95.06 84 ALA A C 1
ATOM 660 O O . ALA A 1 84 ? 14.421 -0.886 -5.632 1.00 95.06 84 ALA A O 1
ATOM 661 N N . LYS A 1 85 ? 14.380 -1.390 -3.455 1.00 94.75 85 LYS A N 1
ATOM 662 C CA . LYS A 1 85 ? 14.856 -2.768 -3.647 1.00 94.75 85 LYS A CA 1
ATOM 663 C C . LYS A 1 85 ? 13.729 -3.648 -4.172 1.00 94.75 85 LYS A C 1
ATOM 665 O O . LYS A 1 85 ? 12.681 -3.736 -3.540 1.00 94.75 85 LYS A O 1
ATOM 670 N N . VAL A 1 86 ? 13.983 -4.318 -5.292 1.00 93.38 86 VAL A N 1
ATOM 671 C CA . VAL A 1 86 ? 13.016 -5.190 -5.969 1.00 93.38 86 VAL A CA 1
ATOM 672 C C . VAL A 1 86 ? 13.701 -6.434 -6.518 1.00 93.38 86 VAL A C 1
ATOM 674 O O . VAL A 1 86 ? 14.880 -6.414 -6.878 1.00 93.38 86 VAL A O 1
ATOM 677 N N . LYS A 1 87 ? 12.970 -7.538 -6.623 1.00 90.75 87 LYS A N 1
ATOM 678 C CA . LYS A 1 87 ? 13.474 -8.770 -7.226 1.00 90.75 87 LYS A CA 1
ATOM 679 C C . LYS A 1 87 ? 13.011 -8.894 -8.677 1.00 90.75 87 LYS A C 1
ATOM 681 O O . LYS A 1 87 ? 11.824 -9.036 -8.955 1.00 90.75 87 LYS A O 1
ATOM 686 N N . CYS A 1 88 ? 13.964 -8.882 -9.600 1.00 87.88 88 CYS A N 1
ATOM 687 C CA . CYS A 1 88 ? 13.742 -9.276 -10.989 1.00 87.88 88 CYS A CA 1
ATOM 688 C C . CYS A 1 88 ? 14.158 -10.757 -11.135 1.00 87.88 88 CYS A C 1
ATOM 690 O O . CYS A 1 88 ? 13.760 -11.586 -10.316 1.00 87.88 88 CYS A O 1
ATOM 692 N N . HIS A 1 89 ? 15.018 -11.098 -12.097 1.00 85.88 89 HIS A N 1
ATOM 693 C CA . HIS A 1 89 ? 15.743 -12.378 -12.115 1.00 85.88 89 HIS A CA 1
ATOM 694 C C . HIS A 1 89 ? 16.819 -12.447 -11.023 1.00 85.88 89 HIS A C 1
ATOM 696 O O . HIS A 1 89 ? 17.046 -13.490 -10.413 1.00 85.88 89 HIS A O 1
ATOM 702 N N . LEU A 1 90 ? 17.449 -11.303 -10.760 1.00 88.69 90 LEU A N 1
ATOM 703 C CA . LEU A 1 90 ? 18.455 -11.084 -9.729 1.00 88.69 90 LEU A CA 1
ATOM 704 C C . LEU A 1 90 ? 17.968 -9.980 -8.776 1.00 88.69 90 LEU A C 1
ATOM 706 O O . LEU A 1 90 ? 17.100 -9.179 -9.162 1.00 88.69 90 LEU A O 1
ATOM 710 N N . PRO A 1 91 ? 18.508 -9.902 -7.546 1.00 92.19 91 PRO A N 1
ATOM 711 C CA . PRO A 1 91 ? 18.293 -8.753 -6.674 1.00 92.19 91 PRO A CA 1
ATOM 712 C C . PRO A 1 91 ? 18.622 -7.464 -7.428 1.00 92.19 91 PRO A C 1
ATOM 714 O O . PRO A 1 91 ? 19.724 -7.301 -7.942 1.00 92.19 91 PRO A O 1
ATOM 717 N N . SER A 1 92 ? 17.636 -6.584 -7.546 1.00 94.25 92 SER A N 1
ATOM 718 C CA . SER A 1 92 ? 17.709 -5.374 -8.356 1.00 94.25 92 SER A CA 1
ATOM 719 C C . SER A 1 92 ? 17.223 -4.170 -7.552 1.00 94.25 92 SER A C 1
ATOM 721 O O . SER A 1 92 ? 16.731 -4.271 -6.426 1.00 94.25 92 SER A O 1
ATOM 723 N N . THR A 1 93 ? 17.401 -2.992 -8.127 1.00 95.56 93 THR A N 1
ATOM 724 C CA . THR A 1 93 ? 16.998 -1.714 -7.555 1.00 95.56 93 THR A CA 1
ATOM 725 C C . THR A 1 93 ? 16.245 -0.927 -8.621 1.00 95.56 93 THR A C 1
ATOM 727 O O . THR A 1 93 ? 16.772 -0.717 -9.714 1.00 95.56 93 THR A O 1
ATOM 730 N N . ALA A 1 94 ? 15.012 -0.533 -8.319 1.00 96.12 94 ALA A N 1
ATOM 731 C CA . ALA A 1 94 ? 14.217 0.372 -9.132 1.00 96.12 94 ALA A CA 1
ATOM 732 C C . ALA A 1 94 ? 14.657 1.816 -8.866 1.00 96.12 94 ALA A C 1
ATOM 734 O O . ALA A 1 94 ? 14.759 2.238 -7.711 1.00 96.12 94 ALA A O 1
ATOM 735 N N . LEU A 1 95 ? 14.931 2.548 -9.944 1.00 96.19 95 LEU A N 1
ATOM 736 C CA . LEU A 1 95 ? 15.340 3.950 -9.906 1.00 96.19 95 LEU A CA 1
ATOM 737 C C . LEU A 1 95 ? 14.095 4.836 -10.019 1.00 96.19 95 LEU A C 1
ATOM 739 O O . LEU A 1 95 ? 13.644 5.129 -11.129 1.00 96.19 95 LEU A O 1
ATOM 743 N N . CYS A 1 96 ? 13.502 5.220 -8.887 1.00 95.31 96 CYS A N 1
ATOM 744 C CA . CYS A 1 96 ? 12.258 6.000 -8.886 1.00 95.31 96 CYS A CA 1
ATOM 745 C C . CYS A 1 96 ? 12.472 7.457 -9.323 1.00 95.31 96 CYS A C 1
ATOM 747 O O . CYS A 1 96 ? 11.517 8.122 -9.698 1.00 95.31 96 CYS A O 1
ATOM 749 N N . GLU A 1 97 ? 13.718 7.933 -9.340 1.00 93.56 97 GLU A N 1
ATOM 750 C CA . GLU A 1 97 ? 14.104 9.230 -9.900 1.00 93.56 97 GLU A CA 1
ATOM 751 C C . GLU A 1 97 ? 14.154 9.248 -11.436 1.00 93.56 97 GLU A C 1
ATOM 753 O O . GLU A 1 97 ? 14.236 10.311 -12.046 1.00 93.56 97 GLU A O 1
ATOM 758 N N . GLN A 1 98 ? 14.101 8.075 -12.080 1.00 91.69 98 GLN A N 1
ATOM 759 C CA . GLN A 1 98 ? 14.170 7.920 -13.537 1.00 91.69 98 GLN A CA 1
ATOM 760 C C . GLN A 1 98 ? 12.896 7.277 -14.100 1.00 91.69 98 GLN A C 1
ATOM 762 O O . GLN A 1 98 ? 12.963 6.279 -14.825 1.00 91.69 98 GLN A O 1
ATOM 767 N N . VAL A 1 99 ? 11.730 7.837 -13.771 1.00 95.56 99 VAL A N 1
ATOM 768 C CA . VAL A 1 99 ? 10.464 7.428 -14.397 1.00 95.56 99 VAL A CA 1
ATOM 769 C C . VAL A 1 99 ? 10.388 7.982 -15.814 1.00 95.56 99 VAL A C 1
ATOM 771 O O . VAL A 1 99 ? 10.598 9.172 -16.043 1.00 95.56 99 VAL A O 1
ATOM 774 N N . VAL A 1 100 ? 10.078 7.115 -16.776 1.00 95.00 100 VAL A N 1
ATOM 775 C CA . VAL A 1 100 ? 9.915 7.500 -18.181 1.00 95.00 100 VAL A CA 1
ATOM 776 C C . VAL A 1 100 ? 8.642 6.915 -18.771 1.00 95.00 100 VAL A C 1
ATOM 778 O O . VAL A 1 100 ? 8.245 5.798 -18.443 1.00 95.00 100 VAL A O 1
ATOM 781 N N . SER A 1 101 ? 8.034 7.641 -19.705 1.00 95.69 101 SER A N 1
ATOM 782 C CA . SER A 1 101 ? 6.923 7.126 -20.502 1.00 95.69 101 SER A CA 1
ATOM 783 C C . SER A 1 101 ? 7.446 6.310 -21.688 1.00 95.69 101 SER A C 1
ATOM 785 O O . SER A 1 101 ? 8.320 6.754 -22.438 1.00 95.69 101 SER A O 1
ATOM 787 N N . VAL A 1 102 ? 6.899 5.114 -21.891 1.00 94.19 102 VAL A N 1
ATOM 788 C CA . VAL A 1 102 ? 7.269 4.194 -22.975 1.00 94.19 102 VAL A CA 1
ATOM 789 C C . VAL A 1 102 ? 6.029 3.718 -23.725 1.00 94.19 102 VAL A C 1
ATOM 791 O O . VAL A 1 102 ? 4.988 3.475 -23.120 1.00 94.19 102 VAL A O 1
ATOM 794 N N . SER A 1 103 ? 6.141 3.576 -25.051 1.00 93.50 103 SER A N 1
ATOM 795 C CA . SER A 1 103 ? 5.082 2.952 -25.858 1.00 93.50 103 SER A CA 1
ATOM 796 C C . SER A 1 103 ? 4.982 1.466 -25.527 1.00 93.50 103 SER A C 1
ATOM 798 O O . SER A 1 103 ? 6.014 0.796 -25.399 1.00 93.50 103 SER A O 1
ATOM 800 N N . LYS A 1 104 ? 3.755 0.941 -25.479 1.00 91.81 104 LYS A N 1
ATOM 801 C CA . LYS A 1 104 ? 3.473 -0.491 -25.331 1.00 91.81 104 LYS A CA 1
ATOM 802 C C . LYS A 1 104 ? 4.155 -1.348 -26.400 1.00 91.81 104 LYS A C 1
ATOM 804 O O . LYS A 1 104 ? 4.536 -2.472 -26.106 1.00 91.81 104 LYS A O 1
ATOM 809 N N . ASP A 1 105 ? 4.419 -0.802 -27.589 1.00 90.75 105 ASP A N 1
ATOM 810 C CA . ASP A 1 105 ? 5.132 -1.509 -28.669 1.00 90.75 105 ASP A CA 1
ATOM 811 C C . ASP A 1 105 ? 6.575 -1.895 -28.295 1.00 90.75 105 ASP A C 1
ATOM 813 O O . ASP A 1 105 ? 7.168 -2.793 -28.894 1.00 90.75 105 ASP A O 1
ATOM 817 N N . ARG A 1 106 ? 7.170 -1.197 -27.317 1.00 91.75 106 ARG A N 1
ATOM 818 C CA . ARG A 1 106 ? 8.531 -1.464 -26.823 1.00 91.75 106 ARG A CA 1
ATOM 819 C C . ARG A 1 106 ? 8.562 -2.463 -25.670 1.00 91.75 106 ARG A C 1
ATOM 821 O O . ARG A 1 106 ? 9.656 -2.857 -25.263 1.00 91.75 106 ARG A O 1
ATOM 828 N N . ILE A 1 107 ? 7.403 -2.819 -25.122 1.00 91.25 107 ILE A N 1
ATOM 829 C CA . ILE A 1 107 ? 7.279 -3.752 -24.008 1.00 91.25 107 ILE A CA 1
ATOM 830 C C . ILE A 1 107 ? 7.321 -5.158 -24.581 1.00 91.25 107 ILE A C 1
ATOM 832 O O . ILE A 1 107 ? 6.505 -5.534 -25.419 1.00 91.25 107 ILE A O 1
ATOM 836 N N . ASP A 1 108 ? 8.296 -5.931 -24.132 1.00 88.38 108 ASP A N 1
ATOM 837 C CA . ASP A 1 108 ? 8.468 -7.317 -24.526 1.00 88.38 108 ASP A CA 1
ATOM 838 C C . ASP A 1 108 ? 8.805 -8.158 -23.298 1.00 88.38 108 ASP A C 1
ATOM 840 O O . ASP A 1 108 ? 9.346 -7.648 -22.323 1.00 88.38 108 ASP A O 1
ATOM 844 N N . GLY A 1 109 ? 8.487 -9.448 -23.336 1.00 86.19 109 GLY A N 1
ATOM 845 C CA . GLY A 1 109 ? 8.866 -10.398 -22.288 1.00 86.19 109 GLY A CA 1
ATOM 846 C C . GLY A 1 109 ? 8.417 -10.000 -20.876 1.00 86.19 109 GLY A C 1
ATOM 847 O O . GLY A 1 109 ? 9.141 -9.330 -20.137 1.00 86.19 109 GLY A O 1
ATOM 848 N N . PHE A 1 110 ? 7.245 -10.483 -20.464 1.00 92.00 110 PHE A N 1
ATOM 849 C CA . PHE A 1 110 ? 6.850 -10.449 -19.055 1.00 92.00 110 PHE A CA 1
ATOM 850 C C . PHE A 1 110 ? 7.856 -11.229 -18.203 1.00 92.00 110 PHE A C 1
ATOM 852 O O . PHE A 1 110 ? 8.215 -12.358 -18.546 1.00 92.00 110 PHE A O 1
ATOM 859 N N . ILE A 1 111 ? 8.290 -10.636 -17.091 1.00 91.25 111 ILE A N 1
ATOM 860 C CA . ILE A 1 111 ? 9.222 -11.265 -16.153 1.00 91.25 111 ILE A CA 1
ATOM 861 C C . ILE A 1 111 ? 8.468 -11.763 -14.921 1.00 91.25 111 ILE A C 1
ATOM 863 O O . ILE A 1 111 ? 8.506 -12.953 -14.610 1.00 91.25 111 ILE A O 1
ATOM 867 N N . ARG A 1 112 ? 7.836 -10.841 -14.185 1.00 92.94 112 ARG A N 1
ATOM 868 C CA . ARG A 1 112 ? 7.176 -11.095 -12.897 1.00 92.94 112 ARG A CA 1
ATOM 869 C C . ARG A 1 112 ? 6.369 -9.868 -12.468 1.00 92.94 112 ARG A C 1
ATOM 871 O O . ARG A 1 112 ? 6.742 -8.755 -12.811 1.00 92.94 112 ARG A O 1
ATOM 878 N N . THR A 1 113 ? 5.366 -10.062 -11.620 1.00 93.94 113 THR A N 1
ATOM 879 C CA . THR A 1 113 ? 4.704 -8.993 -10.855 1.00 93.94 113 THR A CA 1
ATOM 880 C C . THR A 1 113 ? 5.346 -8.806 -9.472 1.00 93.94 113 THR A C 1
ATOM 882 O O . THR A 1 113 ? 5.605 -9.775 -8.747 1.00 93.94 113 THR A O 1
ATOM 885 N N . CYS A 1 114 ? 5.637 -7.559 -9.103 1.00 93.69 114 CYS A N 1
ATOM 886 C CA . CYS A 1 114 ? 6.123 -7.189 -7.774 1.00 93.69 114 CYS A CA 1
ATOM 887 C C . CYS A 1 114 ? 5.148 -7.615 -6.664 1.00 93.69 114 CYS A C 1
ATOM 889 O O . CYS A 1 114 ? 3.940 -7.679 -6.873 1.00 93.69 114 CYS A O 1
ATOM 891 N N . THR A 1 115 ? 5.678 -7.895 -5.472 1.00 94.38 115 THR A N 1
ATOM 892 C CA . THR A 1 115 ? 4.854 -8.077 -4.270 1.00 94.38 115 THR A CA 1
ATOM 893 C C . THR A 1 115 ? 4.369 -6.730 -3.738 1.00 94.38 115 THR A C 1
ATOM 895 O O . THR A 1 115 ? 4.953 -5.687 -4.044 1.00 94.38 115 THR A O 1
ATOM 898 N N . ASP A 1 116 ? 3.350 -6.751 -2.881 1.00 92.75 116 ASP A N 1
ATOM 899 C CA . ASP A 1 116 ? 2.814 -5.534 -2.260 1.00 92.75 116 ASP A CA 1
ATOM 900 C C . ASP A 1 116 ? 3.894 -4.759 -1.487 1.00 92.75 116 ASP A C 1
ATOM 902 O O . ASP A 1 116 ? 4.003 -3.544 -1.630 1.00 92.75 116 ASP A O 1
ATOM 906 N N . GLU A 1 117 ? 4.778 -5.461 -0.768 1.00 93.50 117 GLU A N 1
ATOM 907 C CA . GLU A 1 117 ? 5.916 -4.853 -0.061 1.00 93.50 117 GLU A CA 1
ATOM 908 C C . GLU A 1 117 ? 6.911 -4.152 -1.002 1.00 93.50 117 GLU A C 1
ATOM 910 O O . GLU A 1 117 ? 7.527 -3.143 -0.652 1.00 93.50 117 GLU A O 1
ATOM 915 N N . GLU A 1 118 ? 7.137 -4.709 -2.193 1.00 94.25 118 GLU A N 1
ATOM 916 C CA . GLU A 1 118 ? 8.013 -4.099 -3.195 1.00 94.25 118 GLU A CA 1
ATOM 917 C C . GLU A 1 118 ? 7.356 -2.862 -3.800 1.00 94.25 118 GLU A C 1
ATOM 919 O O . GLU A 1 118 ? 8.022 -1.842 -3.985 1.00 94.25 118 GLU A O 1
ATOM 924 N N . ILE A 1 119 ? 6.049 -2.929 -4.055 1.00 95.44 119 ILE A N 1
ATOM 925 C CA . ILE A 1 119 ? 5.270 -1.799 -4.557 1.00 95.44 119 ILE A CA 1
ATOM 926 C C . ILE A 1 119 ? 5.202 -0.676 -3.533 1.00 95.44 119 ILE A C 1
ATOM 928 O O . ILE A 1 119 ? 5.353 0.481 -3.909 1.00 95.44 119 ILE A O 1
ATOM 932 N N . GLU A 1 120 ? 5.057 -0.982 -2.248 1.00 94.19 120 GLU A N 1
ATOM 933 C CA . GLU A 1 120 ? 5.096 0.018 -1.184 1.00 94.19 120 GLU A CA 1
ATOM 934 C C . GLU A 1 120 ? 6.447 0.751 -1.146 1.00 94.19 120 GLU A C 1
ATOM 936 O O . GLU A 1 120 ? 6.494 1.982 -1.089 1.00 94.19 120 GLU A O 1
ATOM 941 N N . LYS A 1 121 ? 7.561 0.019 -1.281 1.00 94.81 121 LYS A N 1
ATOM 942 C CA . LYS A 1 121 ? 8.904 0.618 -1.373 1.00 94.81 121 LYS A CA 1
ATOM 943 C C . LYS A 1 121 ? 9.062 1.487 -2.619 1.00 94.81 121 LYS A C 1
ATOM 945 O O . LYS A 1 121 ? 9.647 2.565 -2.526 1.00 94.81 121 LYS A O 1
ATOM 950 N N . ILE A 1 122 ? 8.541 1.044 -3.765 1.00 95.69 122 ILE A N 1
ATOM 951 C CA . ILE A 1 122 ? 8.521 1.842 -4.999 1.00 95.69 122 ILE A CA 1
ATOM 952 C C . ILE A 1 122 ? 7.693 3.115 -4.790 1.00 95.69 122 ILE A C 1
ATOM 954 O O . ILE A 1 122 ? 8.167 4.199 -5.113 1.00 95.69 122 ILE A O 1
ATOM 958 N N . ASN A 1 123 ? 6.498 3.014 -4.203 1.00 94.94 123 ASN A N 1
ATOM 959 C CA . ASN A 1 123 ? 5.641 4.164 -3.909 1.00 94.94 123 ASN A CA 1
ATOM 960 C C . ASN A 1 123 ? 6.368 5.171 -3.021 1.00 94.94 123 ASN A C 1
ATOM 962 O O . ASN A 1 123 ? 6.375 6.355 -3.331 1.00 94.94 123 ASN A O 1
ATOM 966 N N . LYS A 1 124 ? 7.041 4.703 -1.963 1.00 93.19 124 LYS A N 1
ATOM 967 C CA . LYS A 1 124 ? 7.855 5.560 -1.096 1.00 93.19 124 LYS A CA 1
ATOM 968 C C . LYS A 1 124 ? 8.969 6.259 -1.879 1.00 93.19 124 LYS A C 1
ATOM 970 O O . LYS A 1 124 ? 9.141 7.467 -1.739 1.00 93.19 124 LYS A O 1
ATOM 975 N N . GLY A 1 125 ? 9.692 5.525 -2.728 1.00 94.19 125 GLY A N 1
ATOM 976 C CA . GLY A 1 125 ? 10.735 6.090 -3.588 1.00 94.19 125 GLY A CA 1
ATOM 977 C C . GLY A 1 125 ? 10.199 7.146 -4.562 1.00 94.19 125 GLY A C 1
ATOM 978 O O . GLY A 1 125 ? 10.827 8.190 -4.732 1.00 94.19 125 GLY A O 1
ATOM 979 N N . LEU A 1 126 ? 9.020 6.913 -5.149 1.00 94.81 126 LEU A N 1
ATOM 980 C CA . LEU A 1 126 ? 8.324 7.863 -6.024 1.00 94.81 126 LEU A CA 1
ATOM 981 C C . LEU A 1 126 ? 7.856 9.107 -5.261 1.00 94.81 126 LEU A C 1
ATOM 983 O O . LEU A 1 126 ? 8.087 10.219 -5.726 1.00 94.81 126 LEU A O 1
ATOM 987 N N . SER A 1 127 ? 7.261 8.945 -4.077 1.00 93.31 127 SER A N 1
ATOM 988 C CA . SER A 1 127 ? 6.833 10.068 -3.237 1.00 93.31 127 SER A CA 1
ATOM 989 C C . SER A 1 127 ? 8.006 10.962 -2.850 1.00 93.31 127 SER A C 1
ATOM 991 O O . SER A 1 127 ? 7.883 12.181 -2.917 1.00 93.31 127 SER A O 1
ATOM 993 N N . ILE A 1 128 ? 9.159 10.374 -2.509 1.00 92.50 128 ILE A N 1
ATOM 994 C CA . ILE A 1 128 ? 10.394 11.125 -2.239 1.00 92.50 128 ILE A CA 1
ATOM 995 C C . ILE A 1 128 ? 10.881 11.827 -3.512 1.00 92.50 128 ILE A C 1
ATOM 997 O O . ILE A 1 128 ? 11.195 13.013 -3.469 1.00 92.50 128 ILE A O 1
ATOM 1001 N N . SER A 1 129 ? 10.908 11.125 -4.651 1.00 92.69 129 SER A N 1
ATOM 1002 C CA . SER A 1 129 ? 11.361 11.696 -5.927 1.00 92.69 129 SER A CA 1
ATOM 1003 C C . SER A 1 129 ? 10.511 12.878 -6.393 1.00 92.69 129 SER A C 1
ATOM 1005 O O . SER A 1 129 ? 11.031 13.774 -7.053 1.00 92.69 129 SER A O 1
ATOM 1007 N N . LEU A 1 130 ? 9.211 12.862 -6.098 1.00 92.44 130 LEU A N 1
ATOM 1008 C CA . LEU A 1 130 ? 8.262 13.904 -6.488 1.00 92.44 130 LEU A CA 1
ATOM 1009 C C . LEU A 1 130 ? 8.047 14.962 -5.393 1.00 92.44 130 LEU A C 1
ATOM 1011 O O . LEU A 1 130 ? 7.334 15.933 -5.628 1.00 92.44 130 LEU A O 1
ATOM 1015 N N . GLY A 1 131 ? 8.634 14.787 -4.204 1.00 88.81 131 GLY A N 1
ATOM 1016 C CA . GLY A 1 131 ? 8.430 15.683 -3.062 1.00 88.81 131 GLY A CA 1
ATOM 1017 C C . GLY A 1 131 ? 7.010 15.649 -2.481 1.00 88.81 131 GLY A C 1
ATOM 1018 O O . GLY A 1 131 ? 6.575 16.630 -1.889 1.00 88.81 131 GLY A O 1
ATOM 1019 N N . ILE A 1 132 ? 6.281 14.539 -2.657 1.00 86.00 132 ILE A N 1
ATOM 1020 C CA . ILE A 1 132 ? 4.885 14.352 -2.206 1.00 86.00 132 ILE A CA 1
ATOM 1021 C C . ILE A 1 132 ? 4.826 13.782 -0.775 1.00 86.00 132 ILE A C 1
ATOM 1023 O O . ILE A 1 132 ? 3.748 13.543 -0.246 1.00 86.00 132 ILE A O 1
ATOM 1027 N N . THR A 1 133 ? 5.968 13.537 -0.127 1.00 69.00 133 THR A N 1
ATOM 1028 C CA . THR A 1 133 ? 6.018 12.990 1.238 1.00 69.00 133 THR A CA 1
ATOM 1029 C C . THR A 1 133 ? 5.082 13.742 2.183 1.00 69.00 133 THR A C 1
ATOM 1031 O O . THR A 1 133 ? 5.289 14.927 2.443 1.00 69.00 133 THR A O 1
ATOM 1034 N N . GLU A 1 134 ? 4.081 13.030 2.717 1.00 60.25 134 GLU A N 1
ATOM 1035 C CA . GLU A 1 134 ? 3.417 13.423 3.958 1.00 60.25 134 GLU A CA 1
ATOM 1036 C C . GLU A 1 134 ? 4.533 13.558 4.993 1.00 60.25 134 GLU A C 1
ATOM 1038 O O . GLU A 1 134 ? 5.322 12.627 5.171 1.00 60.25 134 GLU A O 1
ATOM 1043 N N . SER A 1 135 ? 4.694 14.739 5.589 1.00 58.53 135 SER A N 1
ATOM 1044 C CA . SER A 1 135 ? 5.694 14.910 6.636 1.00 58.53 135 SER A CA 1
ATOM 1045 C C . SER A 1 135 ? 5.396 13.891 7.733 1.00 58.53 135 SER A C 1
ATOM 1047 O O . SER A 1 135 ? 4.241 13.756 8.144 1.00 58.53 135 SER A O 1
ATOM 1049 N N . ASP A 1 136 ? 6.416 13.175 8.214 1.00 60.09 136 ASP A N 1
ATOM 1050 C CA . ASP A 1 136 ? 6.273 12.258 9.356 1.00 60.09 136 ASP A CA 1
ATOM 1051 C C . ASP A 1 136 ? 5.576 12.962 10.541 1.00 60.09 136 ASP A C 1
ATOM 1053 O O . ASP A 1 136 ? 4.824 12.336 11.288 1.00 60.09 136 ASP A O 1
ATOM 1057 N N . ASP A 1 137 ? 5.729 14.287 10.628 1.00 61.75 137 ASP A N 1
ATOM 1058 C CA . ASP A 1 137 ? 5.018 15.185 11.537 1.00 61.75 137 ASP A CA 1
ATOM 1059 C C . ASP A 1 137 ? 3.489 15.049 11.436 1.00 61.75 137 ASP A C 1
ATOM 1061 O O . ASP A 1 137 ? 2.829 14.850 12.450 1.00 61.75 137 ASP A O 1
ATOM 1065 N N . THR A 1 138 ? 2.905 15.061 10.231 1.00 63.94 138 THR A N 1
ATOM 1066 C CA . THR A 1 138 ? 1.442 14.942 10.056 1.00 63.94 138 THR A CA 1
ATOM 1067 C C . THR A 1 138 ? 0.886 13.582 10.467 1.00 63.94 138 THR A C 1
ATOM 1069 O O . THR A 1 138 ? -0.245 13.500 10.950 1.00 63.94 138 THR A O 1
ATOM 1072 N N . MET A 1 139 ? 1.663 12.508 10.315 1.00 68.19 139 MET A N 1
ATOM 1073 C CA . MET A 1 139 ? 1.253 11.179 10.771 1.00 68.19 139 MET A CA 1
ATOM 1074 C C . MET A 1 139 ? 1.437 11.01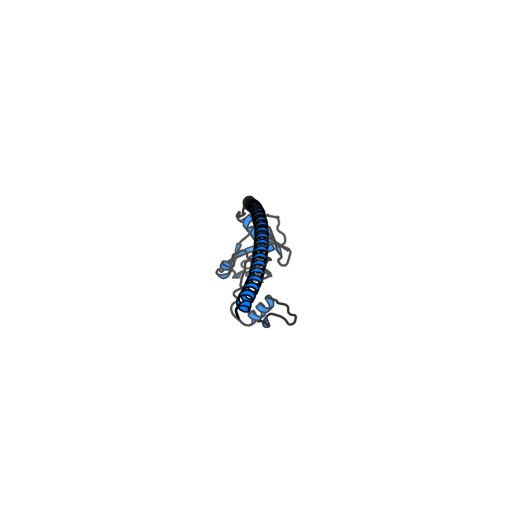3 12.277 1.00 68.19 139 MET A C 1
ATOM 1076 O O . MET A 1 139 ? 0.570 10.434 12.929 1.00 68.19 139 MET A O 1
ATOM 1080 N N . ALA A 1 140 ? 2.509 11.563 12.848 1.00 72.88 140 ALA A N 1
ATOM 1081 C CA . ALA A 1 140 ? 2.708 11.600 14.292 1.00 72.88 140 ALA A CA 1
ATOM 1082 C C . ALA A 1 140 ? 1.608 12.413 14.999 1.00 72.88 140 ALA A C 1
ATOM 1084 O O . ALA A 1 140 ? 1.096 11.972 16.028 1.00 72.88 140 ALA A O 1
ATOM 1085 N N . GLU A 1 141 ? 1.190 13.544 14.422 1.00 78.06 141 GLU A N 1
ATOM 1086 C CA . GLU A 1 141 ? 0.091 14.371 14.935 1.00 78.06 141 GLU A CA 1
ATOM 1087 C C . GLU A 1 141 ? -1.234 13.591 14.940 1.00 78.06 141 GLU A C 1
ATOM 1089 O O . GLU A 1 141 ? -1.893 13.499 15.975 1.00 78.06 141 GLU A O 1
ATOM 1094 N N . LYS A 1 142 ? -1.575 12.933 13.819 1.00 81.00 142 LYS A N 1
ATOM 1095 C CA . LYS A 1 142 ? -2.778 12.086 13.706 1.00 81.00 142 LYS A CA 1
ATOM 1096 C C . LYS A 1 142 ? -2.749 10.904 14.678 1.00 81.00 142 LYS A C 1
ATOM 1098 O O . LYS A 1 142 ? -3.771 10.566 15.268 1.00 81.00 142 LYS A O 1
ATOM 1103 N N . LEU A 1 143 ? -1.591 10.261 14.855 1.00 84.31 143 LEU A N 1
ATOM 1104 C CA . LEU A 1 143 ? -1.433 9.151 15.801 1.00 84.31 143 LEU A CA 1
ATOM 1105 C C . LEU A 1 143 ? -1.608 9.614 17.249 1.00 84.31 143 LEU A C 1
ATOM 1107 O O . LEU A 1 143 ? -2.218 8.904 18.053 1.00 84.31 143 LEU A O 1
ATOM 1111 N N . LYS A 1 144 ? -1.102 10.803 17.578 1.00 87.75 144 LYS A N 1
ATOM 1112 C CA . LYS A 1 144 ? -1.265 11.408 18.898 1.00 87.75 144 LYS A CA 1
ATOM 1113 C C . LYS A 1 144 ? -2.728 11.764 19.168 1.00 87.75 144 LYS A C 1
ATOM 1115 O O . LYS A 1 144 ? -3.267 11.326 20.177 1.00 87.75 144 LYS A O 1
ATOM 1120 N N . GLU A 1 145 ? -3.390 12.444 18.233 1.00 89.00 145 GLU A N 1
ATOM 1121 C CA . GLU A 1 145 ? -4.811 12.809 18.333 1.00 89.00 145 GLU A CA 1
ATOM 1122 C C . GLU A 1 145 ? -5.718 11.574 18.488 1.00 89.00 145 GLU A C 1
ATOM 1124 O O . GLU A 1 145 ? -6.636 11.549 19.317 1.00 89.00 145 GLU A O 1
ATOM 1129 N N . LEU A 1 146 ? -5.423 10.505 17.743 1.00 91.12 146 LEU A N 1
ATOM 1130 C CA . LEU A 1 146 ? -6.152 9.243 17.848 1.00 91.12 146 LEU A CA 1
ATOM 1131 C C . LEU A 1 146 ? -5.932 8.556 19.206 1.00 91.12 146 LEU A C 1
ATOM 1133 O O . LEU A 1 146 ? -6.870 7.999 19.778 1.00 91.12 146 LEU A O 1
ATOM 1137 N N . THR A 1 147 ? -4.706 8.608 19.734 1.00 91.75 147 THR A N 1
ATOM 1138 C CA . THR A 1 147 ? -4.363 8.041 21.048 1.00 91.75 147 THR A CA 1
ATOM 1139 C C . THR A 1 147 ? -5.061 8.799 22.178 1.00 91.75 147 THR A C 1
ATOM 1141 O O . THR A 1 147 ? -5.629 8.173 23.077 1.00 91.75 147 THR A O 1
ATOM 1144 N N . ASP A 1 148 ? -5.083 10.130 22.102 1.00 93.94 148 ASP A N 1
ATOM 1145 C CA . ASP A 1 148 ? -5.757 10.989 23.077 1.00 93.94 148 ASP A CA 1
ATOM 1146 C C . ASP A 1 148 ? -7.265 10.690 23.103 1.00 93.94 148 ASP A C 1
ATOM 1148 O O . ASP A 1 148 ? -7.821 10.396 24.167 1.00 93.94 148 ASP A O 1
ATOM 1152 N N . SER A 1 149 ? -7.894 10.619 21.925 1.00 93.38 149 SER A N 1
ATOM 1153 C CA . SER A 1 149 ? -9.316 10.276 21.773 1.00 93.38 149 SER A CA 1
ATOM 1154 C C . SER A 1 149 ? -9.655 8.893 22.344 1.00 93.38 149 SER A C 1
ATOM 1156 O O . SER A 1 149 ? -10.688 8.706 22.993 1.00 93.38 149 SER A O 1
ATOM 1158 N N . LEU A 1 150 ? -8.776 7.905 22.141 1.00 92.38 150 LEU A N 1
ATOM 1159 C CA . LEU A 1 150 ? -8.972 6.553 22.663 1.00 92.38 150 LEU A CA 1
ATOM 1160 C C . LEU A 1 150 ? -8.910 6.520 24.196 1.00 92.38 150 LEU A C 1
ATOM 1162 O O . LEU A 1 150 ? -9.719 5.837 24.828 1.00 92.38 150 LEU A O 1
ATOM 1166 N N . SER A 1 151 ? -7.987 7.275 24.795 1.00 93.12 151 SER A N 1
ATOM 1167 C CA . SER A 1 151 ? -7.855 7.367 26.253 1.00 93.12 151 SER A CA 1
ATOM 1168 C C . SER A 1 151 ? -9.086 8.007 26.906 1.00 93.12 151 SER A C 1
ATOM 1170 O O . SER A 1 151 ? -9.546 7.563 27.962 1.00 93.12 151 SER A O 1
ATOM 1172 N N . GLU A 1 152 ? -9.675 9.010 26.254 1.00 93.88 152 GLU A N 1
ATOM 1173 C CA . GLU A 1 152 ? -10.888 9.667 26.729 1.00 93.88 152 GLU A CA 1
ATOM 1174 C C . GLU A 1 152 ? -12.097 8.732 26.628 1.00 93.88 152 GLU A C 1
ATOM 1176 O O . GLU A 1 152 ? -12.833 8.562 27.604 1.00 93.88 152 GLU A O 1
ATOM 1181 N N . ALA A 1 153 ? -12.247 8.030 25.500 1.00 89.56 153 ALA A N 1
ATOM 1182 C CA . ALA A 1 153 ? -13.296 7.029 25.323 1.00 89.56 153 ALA A CA 1
ATOM 1183 C C . ALA A 1 153 ? -13.205 5.897 26.364 1.00 89.56 153 ALA A C 1
ATOM 1185 O O . ALA A 1 153 ? -14.228 5.440 26.880 1.00 89.56 153 ALA A O 1
ATOM 1186 N N . GLN A 1 154 ? -11.990 5.463 26.718 1.00 91.81 154 GLN A N 1
ATOM 1187 C CA . GLN A 1 154 ? -11.772 4.474 27.776 1.00 91.81 154 GLN A CA 1
ATOM 1188 C C . GLN A 1 154 ? -12.240 4.989 29.143 1.00 91.81 154 GLN A C 1
ATOM 1190 O O . GLN A 1 154 ? -13.002 4.301 29.823 1.00 91.81 154 GLN A O 1
ATOM 1195 N N . ARG A 1 155 ? -11.880 6.227 29.513 1.00 92.56 155 ARG A N 1
ATOM 1196 C CA . ARG A 1 155 ? -12.327 6.848 30.774 1.00 92.56 155 ARG A CA 1
ATOM 1197 C C . ARG A 1 155 ? -13.847 6.976 30.853 1.00 92.56 155 ARG A C 1
ATOM 1199 O O . ARG A 1 155 ? -14.427 6.721 31.909 1.00 92.56 155 ARG A O 1
ATOM 1206 N N . ILE A 1 156 ? -14.493 7.353 29.749 1.00 93.06 156 ILE A N 1
ATOM 1207 C CA . ILE A 1 156 ? -15.957 7.447 29.672 1.00 93.06 156 ILE A CA 1
ATOM 1208 C C . ILE A 1 156 ? -16.587 6.065 29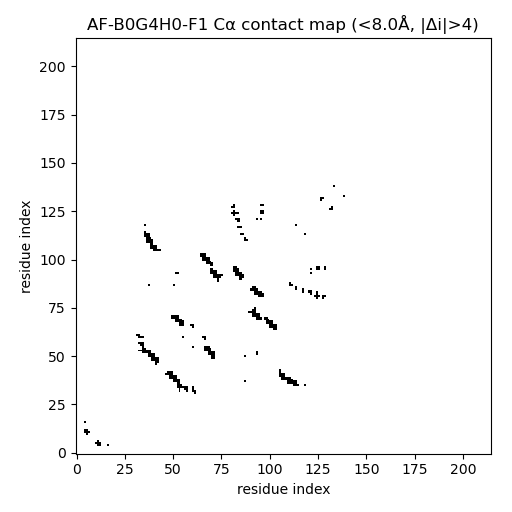.868 1.00 93.06 156 ILE A C 1
ATOM 1210 O O . ILE A 1 156 ? -17.501 5.921 30.681 1.00 93.06 156 ILE A O 1
ATOM 1214 N N . ASN A 1 157 ? -16.080 5.042 29.178 1.00 93.12 157 ASN A N 1
ATOM 1215 C CA . ASN A 1 157 ? -16.597 3.679 29.294 1.00 93.12 157 ASN A CA 1
ATOM 1216 C C . ASN A 1 157 ? -16.470 3.115 30.711 1.00 93.12 157 ASN A C 1
ATOM 1218 O O . ASN A 1 157 ? -17.412 2.494 31.204 1.00 93.12 157 ASN A O 1
ATOM 1222 N N . ASP A 1 158 ? -15.351 3.352 31.391 1.00 92.06 158 ASP A N 1
ATOM 1223 C CA . ASP A 1 158 ? -15.174 2.897 32.772 1.00 92.06 158 ASP A CA 1
ATOM 1224 C C . ASP A 1 158 ? -16.113 3.634 33.739 1.00 92.06 158 ASP A C 1
ATOM 1226 O O . ASP A 1 158 ? -16.711 3.017 34.624 1.00 92.06 158 ASP A O 1
ATOM 1230 N N . GLY A 1 159 ? -16.342 4.933 33.518 1.00 91.94 159 GLY A N 1
ATOM 1231 C CA . GLY A 1 159 ? -17.351 5.695 34.257 1.00 91.94 159 GLY A CA 1
ATOM 1232 C C . GLY A 1 159 ? -18.772 5.157 34.056 1.00 91.94 159 GLY A C 1
ATOM 1233 O O . GLY A 1 159 ? -19.528 5.023 35.020 1.00 91.94 159 GLY A O 1
ATOM 1234 N N . LEU A 1 160 ? -19.135 4.803 32.819 1.00 92.94 160 LEU A N 1
ATOM 1235 C CA . LEU A 1 160 ? -20.432 4.197 32.505 1.00 92.94 160 LEU A CA 1
ATOM 1236 C C . LEU A 1 160 ? -20.586 2.815 33.146 1.00 92.94 160 LEU A C 1
ATOM 1238 O O . LEU A 1 160 ? -21.637 2.534 33.716 1.00 92.94 160 LEU A O 1
ATOM 1242 N N . ARG A 1 161 ? -19.542 1.977 33.122 1.00 91.75 161 ARG A N 1
ATOM 1243 C CA . ARG A 1 161 ? -19.550 0.661 33.784 1.00 91.75 161 ARG A CA 1
ATOM 1244 C C . ARG A 1 161 ? -19.826 0.766 35.278 1.00 91.75 161 ARG A C 1
ATOM 1246 O O . ARG A 1 161 ? -20.625 -0.011 35.793 1.00 91.75 161 ARG A O 1
ATOM 1253 N N . ASN A 1 162 ? -19.210 1.733 35.956 1.00 92.31 162 ASN A N 1
ATOM 1254 C CA . ASN A 1 162 ? -19.432 1.937 37.387 1.00 92.31 162 ASN A CA 1
ATOM 1255 C C . ASN A 1 162 ? -20.874 2.362 37.681 1.00 92.31 162 ASN A C 1
ATOM 1257 O O . ASN A 1 162 ? -21.505 1.775 38.553 1.00 92.31 162 ASN A O 1
ATOM 1261 N N . ARG A 1 163 ? -21.434 3.300 36.904 1.00 93.44 163 ARG A N 1
ATOM 1262 C CA . ARG A 1 163 ? -22.842 3.705 37.060 1.00 93.44 163 ARG A CA 1
ATOM 1263 C C . ARG A 1 163 ? -23.809 2.558 36.796 1.00 93.44 163 ARG A C 1
ATOM 1265 O O . ARG A 1 163 ? -24.747 2.377 37.558 1.00 93.44 163 ARG A O 1
ATOM 1272 N N . ILE A 1 164 ? -23.574 1.773 35.742 1.00 92.69 164 ILE A N 1
ATOM 1273 C CA . ILE A 1 164 ? -24.390 0.589 35.454 1.00 92.69 164 ILE A CA 1
ATOM 1274 C C . ILE A 1 164 ? -24.349 -0.353 36.653 1.00 92.69 164 ILE A C 1
ATOM 1276 O O . ILE A 1 164 ? -25.401 -0.788 37.104 1.00 92.69 164 ILE A O 1
ATOM 1280 N N . LYS A 1 165 ? -23.165 -0.622 37.210 1.00 93.44 165 LYS A N 1
ATOM 1281 C CA . LYS A 1 165 ? -23.023 -1.484 38.384 1.00 93.44 165 LYS A CA 1
ATOM 1282 C C . LYS A 1 165 ? -23.807 -0.953 39.589 1.00 93.44 165 LYS A C 1
ATOM 1284 O O . LYS A 1 165 ? -24.583 -1.705 40.160 1.00 93.44 165 LYS A O 1
ATOM 1289 N N . GLU A 1 166 ? -23.670 0.332 39.914 1.00 92.25 166 GLU A N 1
ATOM 1290 C CA . GLU A 1 166 ? -24.413 0.965 41.014 1.00 92.25 166 GLU A CA 1
ATOM 1291 C C . GLU A 1 166 ? -25.933 0.856 40.833 1.00 92.25 166 GLU A C 1
ATOM 1293 O O . GLU A 1 166 ? -26.644 0.533 41.781 1.00 92.25 166 GLU A O 1
ATOM 1298 N N . GLU A 1 167 ? -26.443 1.100 39.625 1.00 90.88 167 GLU A N 1
ATOM 1299 C CA . GLU A 1 167 ? -27.873 0.956 39.333 1.00 90.88 167 GLU A CA 1
ATOM 1300 C C . GLU A 1 167 ? -28.324 -0.510 39.380 1.00 90.88 167 GLU A C 1
ATOM 1302 O O . GLU A 1 167 ? -29.417 -0.802 39.858 1.00 90.88 167 GLU A O 1
ATOM 1307 N N . THR A 1 168 ? -27.470 -1.447 38.958 1.00 91.06 168 THR A N 1
ATOM 1308 C CA . THR A 1 168 ? -27.767 -2.886 39.033 1.00 91.06 168 THR A CA 1
ATOM 1309 C C . THR A 1 168 ? -27.860 -3.353 40.487 1.00 91.06 168 THR A C 1
ATOM 1311 O O . THR A 1 168 ? -28.789 -4.076 40.838 1.00 91.06 168 THR A O 1
ATOM 1314 N N . ASP A 1 169 ? -26.944 -2.899 41.346 1.00 91.62 169 ASP A N 1
ATOM 1315 C CA . ASP A 1 169 ? -26.933 -3.229 42.774 1.00 91.62 169 ASP A CA 1
ATOM 1316 C C . ASP A 1 169 ? -28.175 -2.649 43.482 1.00 91.62 169 ASP A C 1
ATOM 1318 O O . ASP A 1 169 ? -28.824 -3.337 44.272 1.00 91.62 169 ASP A O 1
ATOM 1322 N N . LYS A 1 170 ? -28.570 -1.408 43.151 1.00 92.44 170 LYS A N 1
ATOM 1323 C CA . LYS A 1 170 ? -29.816 -0.800 43.662 1.00 92.44 170 LYS A CA 1
ATOM 1324 C C . LYS A 1 170 ? -31.055 -1.571 43.221 1.00 92.44 170 LYS A C 1
ATOM 1326 O O . LYS A 1 170 ? -31.960 -1.775 44.028 1.00 92.44 170 LYS A O 1
ATOM 1331 N N . GLN A 1 171 ? -31.099 -1.991 41.958 1.00 87.94 171 GLN A N 1
ATOM 1332 C CA . GLN A 1 171 ? -32.221 -2.751 41.417 1.00 87.94 171 GLN A CA 1
ATOM 1333 C C . GLN A 1 171 ? -32.368 -4.101 42.131 1.00 87.94 171 GLN A C 1
ATOM 1335 O O . GLN A 1 171 ? -33.476 -4.472 42.509 1.00 87.94 171 GLN A O 1
ATOM 1340 N N . GLN A 1 172 ? -31.256 -4.798 42.386 1.00 90.75 172 GLN A N 1
ATOM 1341 C CA . GLN A 1 172 ? -31.255 -6.063 43.126 1.00 90.75 172 GLN A CA 1
ATOM 1342 C C . GLN A 1 172 ? -31.721 -5.896 44.577 1.00 90.75 172 GLN A C 1
ATOM 1344 O O . GLN A 1 172 ? -32.481 -6.723 45.080 1.00 90.75 172 GLN A O 1
ATOM 1349 N N . GLU A 1 173 ? -31.291 -4.830 45.256 1.00 92.06 173 GLU A N 1
ATOM 1350 C CA . GLU A 1 173 ? -31.738 -4.549 46.623 1.00 92.06 173 GLU A CA 1
ATOM 1351 C C . GLU A 1 173 ? -33.241 -4.238 46.667 1.00 92.06 173 GLU A C 1
ATOM 1353 O O . GLU A 1 173 ? -33.956 -4.748 47.531 1.00 92.06 173 GLU A O 1
ATOM 1358 N N . LEU A 1 174 ? -33.748 -3.468 45.700 1.00 90.56 174 LEU A N 1
ATOM 1359 C CA . LEU A 1 174 ? -35.174 -3.170 45.596 1.00 90.56 174 LEU A CA 1
ATOM 1360 C C . LEU A 1 174 ? -36.004 -4.431 45.307 1.00 90.56 174 LEU A C 1
ATOM 1362 O O . LEU A 1 174 ? -37.028 -4.646 45.951 1.00 90.56 174 LEU A O 1
ATOM 1366 N N . GLU A 1 175 ? -35.552 -5.292 44.390 1.00 89.38 175 GLU A N 1
ATOM 1367 C CA . GLU A 1 175 ? -36.194 -6.585 44.108 1.00 89.38 175 GLU A CA 1
ATOM 1368 C C . GLU A 1 175 ? -36.236 -7.482 45.348 1.00 89.38 175 GLU A C 1
ATOM 1370 O O . GLU A 1 175 ? -37.256 -8.113 45.631 1.00 89.38 175 GLU A O 1
ATOM 1375 N N . LYS A 1 176 ? -35.160 -7.496 46.140 1.00 90.25 176 LYS A N 1
ATOM 1376 C CA . LYS A 1 176 ? -35.118 -8.241 47.398 1.00 90.25 176 LYS A CA 1
ATOM 1377 C C . LYS A 1 176 ? -36.134 -7.705 48.407 1.00 90.25 176 LYS A C 1
ATOM 1379 O O . LYS A 1 176 ? -36.843 -8.505 49.017 1.00 90.25 176 LYS A O 1
ATOM 1384 N N . GLN A 1 177 ? -36.251 -6.387 48.554 1.00 90.38 177 GLN A N 1
ATOM 1385 C CA . GLN A 1 177 ? -37.247 -5.771 49.437 1.00 90.38 177 GLN A CA 1
ATOM 1386 C C . GLN A 1 177 ? -38.678 -6.072 48.977 1.00 90.38 177 GLN A C 1
ATOM 1388 O O . GLN A 1 177 ? -39.509 -6.458 49.795 1.00 90.38 177 GLN A O 1
ATOM 1393 N N . LEU A 1 178 ? -38.955 -5.980 47.672 1.00 88.88 178 LEU A N 1
ATOM 1394 C CA . LEU A 1 178 ? -40.251 -6.368 47.105 1.00 88.88 178 LEU A CA 1
ATOM 1395 C C . LEU A 1 178 ? -40.582 -7.834 47.394 1.00 88.88 178 LEU A C 1
ATOM 1397 O O . LEU A 1 178 ? -41.684 -8.119 47.853 1.00 88.88 178 LEU A O 1
ATOM 1401 N N . SER A 1 179 ? -39.625 -8.747 47.203 1.00 85.50 179 SER A N 1
ATOM 1402 C CA . SER A 1 179 ? -39.843 -10.172 47.475 1.00 85.50 179 SER A CA 1
ATOM 1403 C C 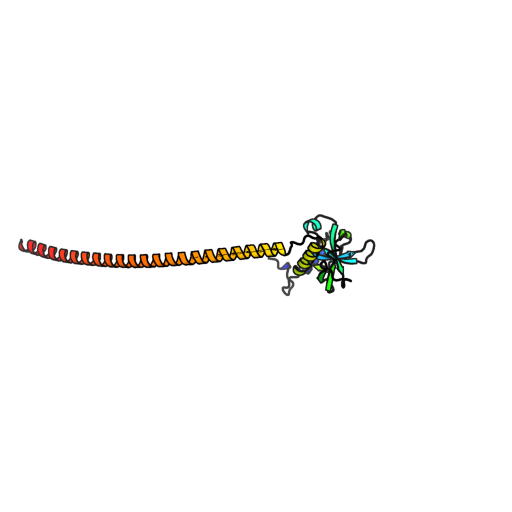. SER A 1 179 ? -40.188 -10.447 48.944 1.00 85.50 179 SER A C 1
ATOM 1405 O O . SER A 1 179 ? -41.062 -11.263 49.225 1.00 85.50 179 SER A O 1
ATOM 1407 N N . GLN A 1 180 ? -39.559 -9.726 49.881 1.00 83.50 180 GLN A N 1
ATOM 1408 C CA . GLN A 1 180 ? -39.855 -9.842 51.311 1.00 83.50 180 GLN A CA 1
ATOM 1409 C C . GLN A 1 180 ? -41.268 -9.341 51.630 1.00 83.50 180 GLN A C 1
ATOM 1411 O O . GLN A 1 180 ? -42.034 -10.039 52.293 1.00 83.50 180 GLN A O 1
ATOM 1416 N N . ILE A 1 181 ? -41.647 -8.184 51.083 1.00 82.75 181 ILE A N 1
ATOM 1417 C CA . ILE A 1 181 ? -42.986 -7.605 51.255 1.00 82.75 181 ILE A CA 1
ATOM 1418 C C . ILE A 1 181 ? -44.071 -8.522 50.665 1.00 82.75 181 ILE A C 1
ATOM 1420 O O . ILE A 1 181 ? -45.142 -8.679 51.251 1.00 82.75 181 ILE A O 1
ATOM 1424 N N . GLU A 1 182 ? -43.823 -9.148 49.513 1.00 80.44 182 GLU A N 1
ATOM 1425 C CA . GLU A 1 182 ? -44.756 -10.109 48.913 1.00 80.44 182 GLU A CA 1
ATOM 1426 C C . GLU A 1 182 ? -44.922 -11.367 49.779 1.00 80.44 182 GLU A C 1
ATOM 1428 O O . GLU A 1 182 ? -46.049 -11.830 49.978 1.00 80.44 182 GLU A O 1
ATOM 1433 N N . THR A 1 183 ? -43.834 -11.898 50.350 1.00 77.69 183 THR A N 1
ATOM 1434 C CA . THR A 1 183 ? -43.915 -13.040 51.277 1.00 77.69 183 THR A CA 1
ATOM 1435 C C . THR A 1 183 ? -44.658 -12.702 52.569 1.00 77.69 183 THR A C 1
ATOM 1437 O O . THR A 1 183 ? -45.494 -13.484 53.013 1.00 77.69 183 THR A O 1
ATOM 1440 N N . GLU A 1 184 ? -44.439 -11.519 53.144 1.00 77.00 184 GLU A N 1
ATOM 1441 C CA . GLU A 1 184 ? -45.139 -11.093 54.363 1.00 77.00 184 GLU A CA 1
ATOM 1442 C C . GLU A 1 184 ? -46.646 -10.915 54.116 1.00 77.00 184 GLU A C 1
ATOM 1444 O O . GLU A 1 184 ? -47.466 -11.443 54.868 1.00 77.00 184 GLU A O 1
ATOM 1449 N N . ASN A 1 185 ? -47.035 -10.267 53.012 1.00 78.38 185 ASN A N 1
ATOM 1450 C CA . ASN A 1 185 ? -48.448 -10.091 52.656 1.00 78.38 185 ASN A CA 1
ATOM 1451 C C . ASN A 1 185 ? -49.158 -11.419 52.338 1.00 78.38 185 ASN A C 1
ATOM 1453 O O . ASN A 1 185 ? -50.338 -11.603 52.658 1.00 78.38 185 ASN A O 1
ATOM 1457 N N . THR A 1 186 ? -48.473 -12.360 51.683 1.00 81.50 186 THR A N 1
ATOM 1458 C CA . THR A 1 186 ? -49.048 -13.684 51.394 1.00 81.50 186 THR A CA 1
ATOM 1459 C C . THR A 1 186 ? -49.243 -14.498 52.672 1.00 81.50 186 THR A C 1
ATOM 1461 O O . THR A 1 186 ? -50.313 -15.072 52.867 1.00 81.50 186 THR A O 1
ATOM 1464 N N . ASP A 1 187 ? -48.289 -14.462 53.601 1.00 81.81 187 ASP A N 1
ATOM 1465 C CA . ASP A 1 187 ? -48.436 -15.105 54.909 1.00 81.81 187 ASP A CA 1
ATOM 1466 C C . ASP A 1 187 ? -49.578 -14.496 55.738 1.00 81.81 187 ASP A C 1
ATOM 1468 O O . ASP A 1 187 ? -50.358 -15.226 56.362 1.00 81.81 187 ASP A O 1
ATOM 1472 N N . GLU A 1 188 ? -49.723 -13.169 55.735 1.00 82.44 188 GLU A N 1
ATOM 1473 C CA . GLU A 1 188 ? -50.830 -12.490 56.414 1.00 82.44 188 GLU A CA 1
ATOM 1474 C C . GLU A 1 188 ? -52.191 -12.857 55.809 1.00 82.44 188 GLU A C 1
ATOM 1476 O O . GLU A 1 188 ? -53.129 -13.192 56.538 1.00 82.44 188 GLU A O 1
ATOM 1481 N N . THR A 1 189 ? -52.307 -12.872 54.481 1.00 83.12 189 THR A N 1
ATOM 1482 C CA . THR A 1 189 ? -53.560 -13.254 53.808 1.00 83.12 189 THR A CA 1
ATOM 1483 C C . THR A 1 189 ? -53.930 -14.720 54.039 1.00 83.12 189 THR A C 1
ATOM 1485 O O . THR A 1 189 ? -55.109 -15.015 54.259 1.00 83.12 189 THR A O 1
ATOM 1488 N N . ILE A 1 190 ? -52.952 -15.635 54.065 1.00 86.31 190 ILE A N 1
ATOM 1489 C CA . ILE A 1 190 ? -53.171 -17.051 54.402 1.00 86.31 190 ILE A CA 1
ATOM 1490 C C . ILE A 1 190 ? -53.679 -17.192 55.844 1.00 86.31 190 ILE A C 1
ATOM 1492 O O . ILE A 1 190 ? -54.652 -17.916 56.077 1.00 86.31 190 ILE A O 1
ATOM 1496 N N . LYS A 1 191 ? -53.079 -16.479 56.809 1.00 90.69 191 LYS A N 1
ATOM 1497 C CA . LYS A 1 191 ? -53.528 -16.490 58.214 1.00 90.69 191 LYS A CA 1
ATOM 1498 C C . LYS A 1 191 ? -54.968 -16.005 58.355 1.00 90.69 191 LYS A C 1
ATOM 1500 O O . LYS A 1 191 ? -55.792 -16.707 58.938 1.00 90.69 191 LYS A O 1
ATOM 1505 N N . VAL A 1 192 ? -55.293 -14.850 57.772 1.00 88.62 192 VAL A N 1
ATOM 1506 C CA . VAL A 1 192 ? -56.648 -14.276 57.833 1.00 88.62 192 VAL A CA 1
ATOM 1507 C C . VAL A 1 192 ? -57.677 -15.204 57.178 1.00 88.62 192 VAL A C 1
ATOM 1509 O O . VAL A 1 192 ? -58.782 -15.374 57.697 1.00 88.62 192 VAL A O 1
ATOM 1512 N N . ALA A 1 193 ? -57.330 -15.846 56.057 1.00 90.00 193 ALA A N 1
ATOM 1513 C CA . ALA A 1 193 ? -58.206 -16.814 55.402 1.00 90.00 193 ALA A CA 1
ATOM 1514 C C . ALA A 1 193 ? -58.479 -18.044 56.287 1.00 90.00 193 ALA A C 1
ATOM 1516 O O . ALA A 1 193 ? -59.634 -18.457 56.405 1.00 90.00 193 ALA A O 1
ATOM 1517 N N . ALA A 1 194 ? -57.451 -18.585 56.950 1.00 92.12 194 ALA A N 1
ATOM 1518 C CA . ALA A 1 194 ? -57.592 -19.719 57.862 1.00 92.12 194 ALA A CA 1
ATOM 1519 C C . ALA A 1 194 ? -58.459 -19.375 59.086 1.00 92.12 194 ALA A C 1
ATOM 1521 O O . ALA A 1 194 ? -59.364 -20.135 59.430 1.00 92.12 194 ALA A O 1
ATOM 1522 N N . GLU A 1 195 ? -58.238 -18.213 59.710 1.00 91.88 195 GLU A N 1
ATOM 1523 C CA . GLU A 1 195 ? -59.067 -17.735 60.824 1.00 91.88 195 GLU A CA 1
ATOM 1524 C C . GLU A 1 195 ? -60.535 -17.598 60.407 1.00 91.88 195 GLU A C 1
ATOM 1526 O O . GLU A 1 195 ? -61.429 -18.108 61.087 1.00 91.88 195 GLU A O 1
ATOM 1531 N N . ARG A 1 196 ? -60.794 -16.968 59.253 1.00 93.19 196 ARG A N 1
ATOM 1532 C CA . ARG A 1 196 ? -62.145 -16.819 58.697 1.00 93.19 196 ARG A CA 1
ATOM 1533 C C . ARG A 1 196 ? -62.835 -18.169 58.505 1.00 93.19 196 ARG A C 1
ATOM 1535 O O . ARG A 1 196 ? -64.009 -18.301 58.851 1.00 93.19 196 ARG A O 1
ATOM 1542 N N . ASP A 1 197 ? -62.140 -19.151 57.943 1.00 93.69 197 ASP A N 1
ATOM 1543 C CA . ASP A 1 197 ? -62.717 -20.465 57.658 1.00 93.69 197 ASP A CA 1
ATOM 1544 C C . ASP A 1 197 ? -63.042 -21.235 58.955 1.00 93.69 197 ASP A C 1
ATOM 1546 O O . ASP A 1 197 ? -64.106 -21.851 59.046 1.00 93.69 197 ASP A O 1
ATOM 1550 N N . ILE A 1 198 ? -62.212 -21.103 60.000 1.00 94.94 198 ILE A N 1
ATOM 1551 C CA . ILE A 1 198 ? -62.494 -21.633 61.348 1.00 94.94 198 ILE A CA 1
ATOM 1552 C C . ILE A 1 198 ? -63.739 -20.970 61.956 1.00 94.94 198 ILE A C 1
ATOM 1554 O O . ILE A 1 198 ? -64.632 -21.663 62.450 1.00 94.94 198 ILE A O 1
ATOM 1558 N N . TYR A 1 199 ? -63.835 -19.635 61.908 1.00 93.06 199 TYR A N 1
ATOM 1559 C CA . TYR A 1 199 ? -65.008 -18.914 62.421 1.00 93.06 199 TYR A CA 1
ATOM 1560 C C . TYR A 1 199 ? -66.289 -19.312 61.688 1.00 93.06 199 TYR A C 1
ATOM 1562 O O . TYR A 1 199 ? -67.339 -19.473 62.315 1.00 93.06 199 TYR A O 1
ATOM 1570 N N . LYS A 1 200 ? -66.205 -19.499 60.368 1.00 94.31 200 LYS A N 1
ATOM 1571 C CA . LYS A 1 200 ? -67.328 -19.944 59.541 1.00 94.31 200 LYS A CA 1
ATOM 1572 C C . LYS A 1 200 ? -67.806 -21.340 59.945 1.00 94.31 200 LYS A C 1
ATOM 1574 O O . LYS A 1 200 ? -69.010 -21.529 60.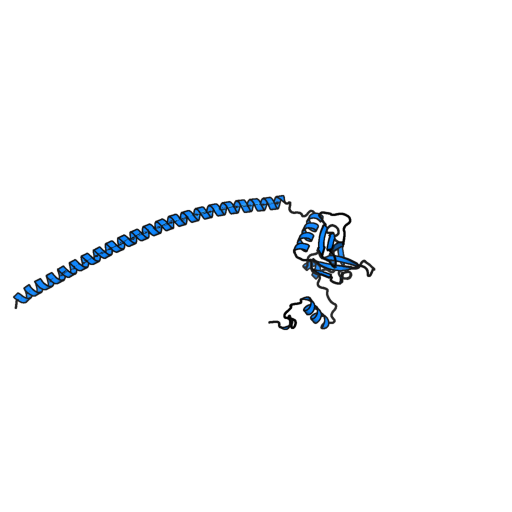099 1.00 94.31 200 LYS A O 1
ATOM 1579 N N . ASP A 1 201 ? -66.892 -22.287 60.155 1.00 94.31 201 ASP A N 1
ATOM 1580 C CA . ASP A 1 201 ? -67.222 -23.645 60.612 1.00 94.31 201 ASP A CA 1
ATOM 1581 C C . ASP A 1 201 ? -67.894 -23.637 61.996 1.00 94.31 201 ASP A C 1
ATOM 1583 O O . ASP A 1 201 ? -68.939 -24.259 62.197 1.00 94.31 201 ASP A O 1
ATOM 1587 N N . LEU A 1 202 ? -67.356 -22.860 62.942 1.00 91.50 202 LEU A N 1
ATOM 1588 C CA . LEU A 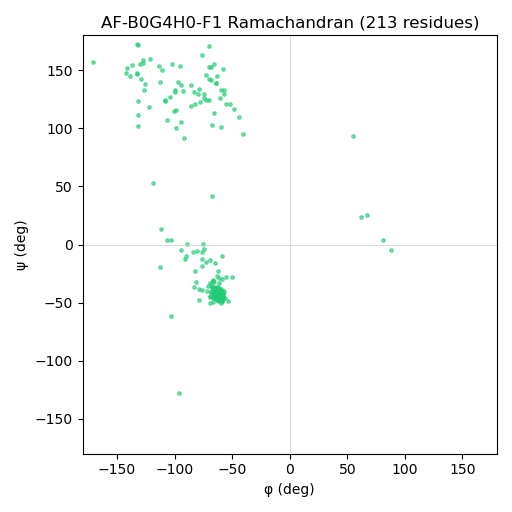1 202 ? -67.938 -22.726 64.278 1.00 91.50 202 LEU A CA 1
ATOM 1589 C C . LEU A 1 202 ? -69.350 -22.123 64.236 1.00 91.50 202 LEU A C 1
ATOM 1591 O O . LEU A 1 202 ? -70.253 -22.607 64.922 1.00 91.50 202 LEU A O 1
ATOM 1595 N N . TYR A 1 203 ? -69.550 -21.081 63.425 1.00 91.12 203 TYR A N 1
ATOM 1596 C CA . TYR A 1 203 ? -70.851 -20.437 63.256 1.00 91.12 203 TYR A CA 1
ATOM 1597 C C . TYR A 1 203 ? -71.875 -21.392 62.633 1.00 91.12 203 TYR A C 1
ATOM 1599 O O . TYR A 1 203 ? -72.995 -21.507 63.132 1.00 91.12 203 TYR A O 1
ATOM 1607 N N . MET A 1 204 ? -71.478 -22.137 61.597 1.00 91.56 204 MET A N 1
ATOM 1608 C CA . MET A 1 204 ? -72.329 -23.160 60.987 1.00 91.56 204 MET A CA 1
ATOM 1609 C C . MET A 1 204 ? -72.747 -24.219 62.011 1.00 91.56 204 MET A C 1
ATOM 1611 O O . MET A 1 204 ? -73.941 -24.442 62.182 1.00 91.56 204 MET A O 1
ATOM 1615 N N . LYS A 1 205 ? -71.812 -24.762 62.799 1.00 90.06 205 LYS A N 1
ATOM 1616 C CA . LYS A 1 205 ? -72.127 -25.725 63.873 1.00 90.06 205 LYS A CA 1
ATOM 1617 C C . LYS A 1 205 ? -73.089 -25.167 64.925 1.00 90.06 205 LYS A C 1
ATOM 1619 O O . LYS A 1 205 ? -73.989 -25.869 65.381 1.00 90.06 205 LYS A O 1
ATOM 1624 N N . LEU A 1 206 ? -72.914 -23.907 65.331 1.00 87.94 206 LEU A N 1
ATOM 1625 C CA . LEU A 1 206 ? -73.814 -23.236 66.278 1.00 87.94 206 LEU A CA 1
ATOM 1626 C C . LEU A 1 206 ? -75.224 -23.068 65.704 1.00 87.94 206 LEU A C 1
ATOM 1628 O O . LEU A 1 206 ? -76.201 -23.320 66.407 1.00 87.94 206 LEU A O 1
ATOM 1632 N N . THR A 1 207 ? -75.333 -22.656 64.440 1.00 83.19 207 THR A N 1
ATOM 1633 C CA . THR A 1 207 ? -76.632 -22.488 63.770 1.00 83.19 207 THR A CA 1
ATOM 1634 C C . THR A 1 207 ? -77.336 -23.820 63.531 1.00 83.19 207 THR A C 1
ATOM 1636 O O . THR A 1 207 ? -78.527 -23.917 63.813 1.00 83.19 207 THR A O 1
ATOM 1639 N N . GLU A 1 208 ? -76.613 -24.865 63.122 1.00 86.56 208 GLU A N 1
ATOM 1640 C CA . GLU A 1 208 ? -77.141 -26.230 63.025 1.00 86.56 208 GLU A CA 1
ATOM 1641 C C . GLU A 1 208 ? -77.677 -26.722 64.369 1.00 86.56 208 GLU A C 1
ATOM 1643 O O . GLU A 1 208 ? -78.768 -27.281 64.422 1.00 86.56 208 GLU A O 1
ATOM 1648 N N . LYS A 1 209 ? -76.967 -26.453 65.470 1.00 83.06 209 LYS A N 1
ATOM 1649 C CA . LYS A 1 209 ? -77.427 -26.809 66.817 1.00 83.06 209 LYS A CA 1
ATOM 1650 C C . LYS A 1 209 ? -78.698 -26.050 67.222 1.00 83.06 209 LYS A C 1
ATOM 1652 O O . LYS A 1 209 ? -79.639 -26.652 67.722 1.00 83.06 209 LYS A O 1
ATOM 1657 N N . LEU A 1 210 ? -78.757 -24.744 66.957 1.00 79.19 210 LEU A N 1
ATOM 1658 C CA . LEU A 1 210 ? -79.923 -23.894 67.246 1.00 79.19 210 LEU A CA 1
ATOM 1659 C C . LEU A 1 210 ? -81.164 -24.248 66.412 1.00 79.19 210 LEU A C 1
ATOM 1661 O O . LEU A 1 210 ? -82.289 -24.061 66.876 1.00 79.19 210 LEU A O 1
ATOM 1665 N N . ILE A 1 211 ? -80.966 -24.708 65.177 1.00 75.19 211 ILE A N 1
ATOM 1666 C CA . ILE A 1 211 ? -82.042 -25.137 64.276 1.00 75.19 211 ILE A CA 1
ATOM 1667 C C . ILE A 1 211 ? -82.456 -26.584 64.586 1.00 75.19 211 ILE A C 1
ATOM 1669 O O . ILE A 1 211 ? -83.645 -26.891 64.547 1.00 75.19 211 ILE A O 1
ATOM 1673 N N . GLY A 1 212 ? -81.503 -27.447 64.948 1.00 61.53 212 GLY A N 1
ATOM 1674 C CA . GLY A 1 212 ? -81.739 -28.832 65.360 1.00 61.53 212 GLY A CA 1
ATOM 1675 C C . GLY A 1 212 ? -82.504 -28.966 66.679 1.00 61.53 212 GLY A C 1
ATOM 1676 O O . GLY A 1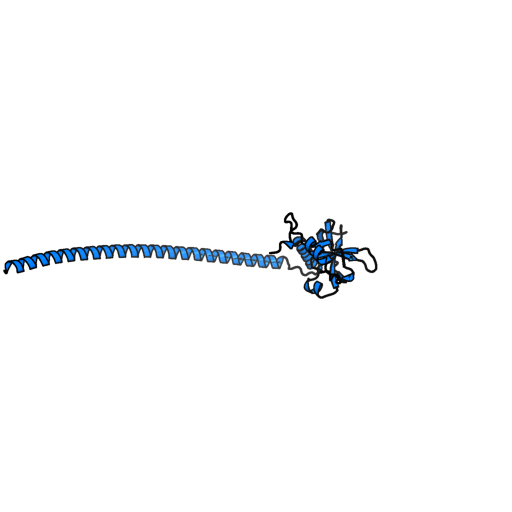 212 ? -83.300 -29.884 66.810 1.00 61.53 212 GLY A O 1
ATOM 1677 N N . ASP A 1 213 ? -82.354 -28.017 67.608 1.00 58.25 213 ASP A N 1
ATOM 1678 C CA . ASP A 1 213 ? -83.133 -27.962 68.860 1.00 58.25 213 ASP A CA 1
ATOM 1679 C C . ASP A 1 213 ? -84.590 -27.469 68.660 1.00 58.25 213 ASP A C 1
ATOM 1681 O O . ASP A 1 213 ? -85.346 -27.346 69.626 1.00 58.25 213 ASP A O 1
ATOM 1685 N N . LYS A 1 214 ? -85.007 -27.151 67.422 1.00 54.22 214 LYS A N 1
ATOM 1686 C CA . LYS A 1 214 ? -86.333 -26.590 67.093 1.00 54.22 214 LYS A CA 1
ATOM 1687 C C . LYS A 1 214 ? -87.257 -27.522 66.292 1.00 54.22 214 LYS A C 1
ATOM 1689 O O . LYS A 1 214 ? -88.280 -27.045 65.794 1.00 54.22 214 LYS A O 1
ATOM 1694 N N . ILE A 1 215 ? -86.936 -28.814 66.192 1.00 46.16 215 ILE A N 1
ATOM 1695 C CA . ILE A 1 215 ? -87.783 -29.855 65.576 1.00 46.16 215 ILE A CA 1
ATOM 1696 C C . ILE A 1 215 ? -88.035 -30.978 66.580 1.00 46.16 215 ILE A C 1
ATOM 1698 O O . ILE A 1 215 ? -87.051 -31.448 67.188 1.00 46.16 215 ILE A O 1
#

Radius of gyration: 43.08 Å; Cα contacts (8 Å, |Δi|>4): 216; chains: 1; bounding box: 114×50×102 Å

Solvent-accessible surface area (backbone atoms only — not comparable to full-atom values): 12089 Å² total; per-residue (Å²): 132,79,71,87,59,43,51,100,84,66,54,74,53,75,64,61,56,52,53,58,61,58,74,77,50,100,59,88,78,78,78,85,56,51,58,36,31,27,30,28,36,41,42,89,96,41,96,57,57,49,46,25,34,30,70,40,59,48,73,49,38,69,76,43,69,51,40,32,29,22,45,50,36,70,75,70,97,67,91,54,85,24,54,16,70,39,77,68,99,52,73,23,31,30,35,35,76,53,64,43,80,43,52,57,90,38,57,42,65,84,74,50,67,59,53,70,72,38,46,52,40,39,51,52,5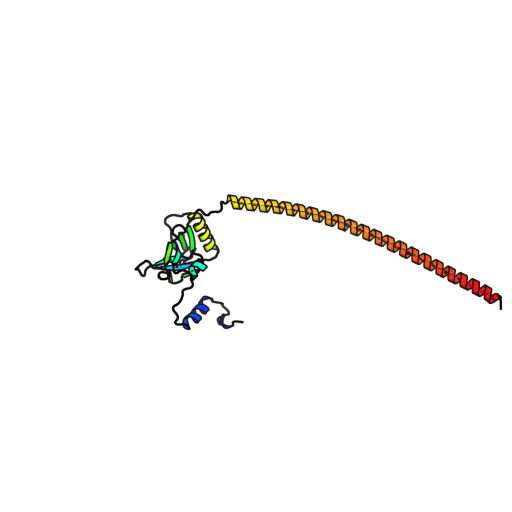,36,28,58,57,70,69,64,61,76,53,69,65,62,54,53,50,52,53,48,55,51,50,53,53,48,54,52,53,51,54,51,51,54,52,50,52,52,53,51,48,54,52,51,54,51,51,52,52,49,52,52,53,50,52,51,53,53,51,53,53,51,54,52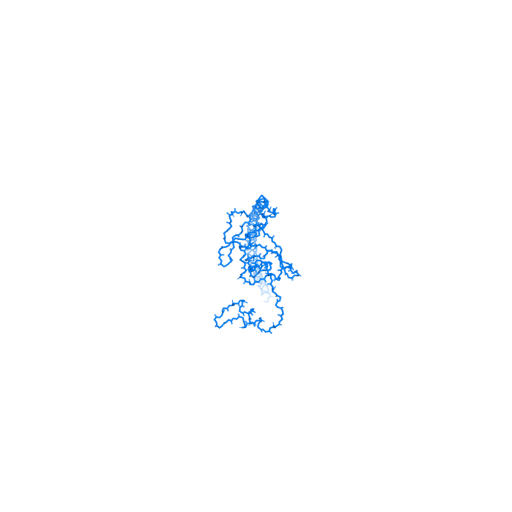,52,51,51,53,51,52,54,50,53,52,54,50,53,54,51,50,54,51,50,51,51,64,57,58,76,70,113

Organism: NCBI:txid411461

Secondary structure (DSSP, 8-state):
--GGG--TT----HHHHHHHHHHS--S-------TTEEEEEEPTT-S-EEEEEE-S-HHHHHH-SEEEEEEEESS-SS--TTEEEEESSSEEEEEEEEEEEEEGGGEEEEEEEPPHHHHHHHHHHHHHHHT-PPPHHHHHHHHHHHHHHHHHHHHHHHHHHHHHHHHHHHHHHHHHHHHHHHHHHHHHHHHHHHHHHHHHHHHHHHHHHHHHTT-

Sequence (215 aa):
MDSAKRNGAGYYDPTAFQAIKNTEKGAKKTMEIYRGDIFYIKKINQDTGRPAVIVSNNDINESQNMVEVAYLVEKPNESLPTHAKVKCHLPSTALCEQVVSVSKDRIDGFIRTCTDEEIEKINKGLSISLGITESDDTMAEKLKELTDSLSEAQRINDGLRNRIKEETDKQQELEKQLSQIETENTDETIKVAAERDIYKDLYMKLTEKLIGDKI

Mean predicted aligned error: 16.63 Å

pLDDT: mean 83.65, std 14.9, range [39.12, 97.06]

Nearest PDB structures (foldseek):
  4mzm-assembly2_C  TM=8.351E-01  e=3.294E-09  Staphylococcus aureus subsp. aureus N315
  5cr2-assembly2_C  TM=8.329E-01  e=5.145E-06  Escherichia coli K-12
  5ck9-assembly1_A  TM=8.168E-01  e=1.092E-05  Escherichia coli K-12
  5co7-assembly1_B  TM=8.128E-01  e=2.758E-05  Escherichia coli
  5ckb-assembly1_A  TM=8.003E-01  e=1.949E-05  Escherichia coli K-12

InterPro domains:
  IPR003477 mRNA interferase PemK-like [PF02452] (35-129)
  IPR011067 Plasmid maintenance toxin/Cell growth inhibitor [G3DSA:2.30.30.110] (20-139)